Protein AF-A0A835Y4S7-F1 (afdb_monomer_lite)

Sequence (352 aa):
MDAMFMRLVANSETRFMGVKHLAGLKGGRVAVIDTETTGFPEKQGCNAPPPAPSNLEAYRNARLVSLSYLTGPPPDLEPLSLGYSIEGTPIEQILNRFLEAIEGCEVLAAHNTEFHLWVIASELCRLGRFADALALLQRPRVCTMRDGQLMLVLPKWPKLEDLYRITQEAHMEGRHNALADALACLICLRRLHAVAVGGAPPLSSAKAVGAGQDLPRVDLRKQAAEIRARLERAAEPPAAPQAPEEGEEAAEWASEGSQQPEGEEGEARAALVEAAAAAPAVATPAKAGGGLSKGEGEGGGEFVPVLGTPAGLEGPWAQPSQPQDQAQLPPQKRKRAERGERGGGRRARRNA

InterPro domains:
  IPR012337 Ribonuclease H-like superfamily [SSF53098] (29-194)
  IPR036397 Ribonuclease H superfamily [G3DSA:3.30.420.10] (84-196)

Structure (mmCIF, N/CA/C/O backbone):
data_AF-A0A835Y4S7-F1
#
_entry.id   AF-A0A835Y4S7-F1
#
loop_
_atom_site.group_PDB
_atom_site.id
_atom_site.type_symbol
_atom_site.label_atom_id
_atom_site.label_alt_id
_atom_site.label_comp_id
_atom_site.label_asym_id
_atom_site.label_entity_id
_atom_site.label_seq_id
_atom_site.pdbx_PDB_ins_code
_atom_site.Cartn_x
_atom_site.Cartn_y
_atom_site.Cartn_z
_atom_site.occupancy
_atom_site.B_iso_or_equiv
_atom_site.auth_seq_id
_atom_site.auth_comp_id
_atom_site.auth_asym_id
_atom_site.auth_atom_id
_atom_site.pdbx_PDB_model_num
ATOM 1 N N . MET A 1 1 ? -1.759 -9.610 25.004 1.00 59.00 1 MET A N 1
ATOM 2 C CA . MET A 1 1 ? -1.933 -9.284 23.569 1.00 59.00 1 MET A CA 1
ATOM 3 C C . MET A 1 1 ? -0.610 -9.262 22.815 1.00 59.00 1 MET A C 1
ATOM 5 O O . MET A 1 1 ? -0.557 -9.830 21.732 1.00 59.00 1 MET A O 1
ATOM 9 N N . ASP A 1 2 ? 0.465 -8.711 23.383 1.00 67.69 2 ASP A N 1
ATOM 10 C CA . ASP A 1 2 ? 1.758 -8.612 22.683 1.00 67.69 2 ASP A CA 1
ATOM 11 C C . ASP A 1 2 ? 2.328 -9.953 22.211 1.00 67.69 2 ASP A C 1
ATOM 13 O O . ASP A 1 2 ? 2.815 -10.044 21.091 1.00 67.69 2 ASP A O 1
ATOM 17 N N . ALA A 1 3 ? 2.171 -11.037 22.979 1.00 73.56 3 ALA A N 1
ATOM 18 C CA . ALA A 1 3 ? 2.604 -12.369 22.542 1.00 73.56 3 ALA A CA 1
ATOM 19 C C . ALA A 1 3 ? 1.903 -12.849 21.250 1.00 73.56 3 ALA A C 1
ATOM 21 O O . ALA A 1 3 ? 2.502 -13.570 20.453 1.00 73.56 3 ALA A O 1
ATOM 22 N N . MET A 1 4 ? 0.649 -12.442 21.020 1.00 74.00 4 MET A N 1
ATOM 23 C CA . MET A 1 4 ? -0.108 -12.804 19.818 1.00 74.00 4 MET A CA 1
ATOM 24 C C . MET A 1 4 ? 0.372 -12.007 18.602 1.00 74.00 4 MET A C 1
ATOM 26 O O . MET A 1 4 ? 0.618 -12.602 17.554 1.00 74.00 4 MET A O 1
ATOM 30 N N . PHE A 1 5 ? 0.588 -10.695 18.760 1.00 70.31 5 PHE A N 1
ATOM 31 C CA . PHE A 1 5 ? 1.206 -9.862 17.723 1.00 70.31 5 PHE A CA 1
ATOM 32 C C . PHE A 1 5 ? 2.620 -10.347 17.398 1.00 70.31 5 PHE A C 1
ATOM 34 O O . PHE A 1 5 ? 2.939 -10.520 16.228 1.00 70.31 5 PHE A O 1
ATOM 41 N N . MET A 1 6 ? 3.434 -10.673 18.403 1.00 71.38 6 MET A N 1
ATOM 42 C CA . MET A 1 6 ? 4.793 -11.187 18.203 1.00 71.38 6 MET A CA 1
ATOM 43 C C . MET A 1 6 ? 4.814 -12.527 17.459 1.00 71.38 6 MET A C 1
ATOM 45 O O . MET A 1 6 ? 5.618 -12.704 16.546 1.00 71.38 6 MET A O 1
ATOM 49 N N . ARG A 1 7 ? 3.892 -13.452 17.763 1.00 74.44 7 ARG A N 1
ATOM 50 C CA . ARG A 1 7 ? 3.723 -14.684 16.966 1.00 74.44 7 ARG A CA 1
ATOM 51 C C . ARG A 1 7 ? 3.314 -14.383 15.526 1.00 74.44 7 ARG A C 1
ATOM 53 O O . ARG A 1 7 ? 3.727 -15.081 14.605 1.00 74.44 7 ARG A O 1
ATOM 60 N N . LEU A 1 8 ? 2.514 -13.342 15.320 1.00 67.94 8 LEU A N 1
ATOM 61 C CA . LEU A 1 8 ? 2.106 -12.915 13.990 1.00 67.94 8 LEU A CA 1
ATOM 62 C C . LEU A 1 8 ? 3.260 -12.330 13.180 1.00 67.94 8 LEU A C 1
ATOM 64 O O . LEU A 1 8 ? 3.373 -12.622 11.994 1.00 67.94 8 LEU A O 1
ATOM 68 N N . VAL A 1 9 ? 4.100 -11.522 13.829 1.00 65.06 9 VAL A N 1
ATOM 69 C CA . VAL A 1 9 ? 5.333 -10.978 13.258 1.00 65.06 9 VAL A CA 1
ATOM 70 C C . VAL A 1 9 ? 6.279 -12.121 12.902 1.00 65.06 9 VAL A C 1
ATOM 72 O O . VAL A 1 9 ? 6.773 -12.156 11.778 1.00 65.06 9 VAL A O 1
ATOM 75 N N . ALA A 1 10 ? 6.439 -13.110 13.786 1.00 66.94 10 ALA A N 1
ATOM 76 C CA . ALA A 1 10 ? 7.257 -14.295 13.524 1.00 66.94 10 ALA A CA 1
ATOM 77 C C . ALA A 1 10 ? 6.756 -15.108 12.314 1.00 66.94 10 ALA A C 1
ATOM 79 O O . ALA A 1 10 ? 7.559 -15.628 11.548 1.00 66.94 10 ALA A O 1
ATOM 80 N N . ASN A 1 11 ? 5.439 -15.152 12.091 1.00 69.12 11 ASN A N 1
ATOM 81 C CA . ASN A 1 11 ? 4.834 -15.831 10.940 1.00 69.12 11 ASN A CA 1
ATOM 82 C C . ASN A 1 11 ? 4.602 -14.909 9.727 1.00 69.12 11 ASN A C 1
ATOM 84 O O . ASN A 1 11 ? 4.045 -15.355 8.722 1.00 69.12 11 ASN A O 1
ATOM 88 N N . SER A 1 12 ? 4.992 -13.632 9.787 1.00 67.25 12 SER A N 1
ATOM 89 C CA . SER A 1 12 ? 4.666 -12.640 8.751 1.00 67.25 12 SER A CA 1
ATOM 90 C C . SER A 1 12 ? 5.289 -12.955 7.386 1.00 67.25 12 SER A C 1
ATOM 92 O O . SER A 1 12 ? 4.694 -12.601 6.365 1.00 67.25 12 SER A O 1
ATOM 94 N N . GLU A 1 13 ? 6.423 -13.662 7.376 1.00 67.50 13 GLU A N 1
ATOM 95 C CA . GLU A 1 13 ? 7.137 -14.144 6.186 1.00 67.50 13 GLU A CA 1
ATOM 96 C C . GLU A 1 13 ? 6.296 -15.136 5.372 1.00 67.50 13 GLU A C 1
ATOM 98 O O . GLU A 1 13 ? 6.242 -15.042 4.151 1.00 67.50 13 GLU A O 1
ATOM 103 N N . THR A 1 14 ? 5.542 -16.020 6.039 1.00 68.25 14 THR A N 1
ATOM 104 C CA . THR A 1 14 ? 4.711 -17.051 5.377 1.00 68.25 14 THR A CA 1
ATOM 105 C C . THR A 1 14 ? 3.543 -16.480 4.571 1.00 68.25 14 THR A C 1
ATOM 107 O O . THR A 1 14 ? 2.905 -17.196 3.805 1.00 68.25 14 THR A O 1
ATOM 110 N N . ARG A 1 15 ? 3.258 -15.184 4.737 1.00 80.75 15 ARG A N 1
ATOM 111 C CA . ARG A 1 15 ? 2.156 -14.481 4.067 1.00 80.75 15 ARG A CA 1
ATOM 112 C C . ARG A 1 15 ? 2.611 -13.653 2.876 1.00 80.75 15 ARG A C 1
ATOM 114 O O . ARG A 1 15 ? 1.762 -13.124 2.157 1.00 80.75 15 ARG A O 1
ATOM 121 N N . PHE A 1 16 ? 3.924 -13.506 2.687 1.00 83.38 16 PHE A N 1
ATOM 122 C CA . PHE A 1 16 ? 4.450 -12.902 1.476 1.00 83.38 16 PHE A CA 1
ATOM 123 C C . PHE A 1 16 ? 4.296 -13.884 0.325 1.00 83.38 16 PHE A C 1
ATOM 125 O O . PHE A 1 16 ? 4.938 -14.929 0.262 1.00 83.38 16 PHE A O 1
ATOM 132 N N . MET A 1 17 ? 3.427 -13.513 -0.600 1.00 88.19 17 MET A N 1
ATOM 133 C CA . MET A 1 17 ? 3.293 -14.169 -1.883 1.00 88.19 17 MET A CA 1
ATOM 134 C C . MET A 1 17 ? 4.165 -13.403 -2.873 1.00 88.19 17 MET A C 1
ATOM 136 O O . MET A 1 17 ? 4.108 -12.178 -2.929 1.00 88.19 17 MET A O 1
ATOM 140 N N . GLY A 1 18 ? 4.976 -14.111 -3.659 1.00 86.12 18 GLY A N 1
ATOM 141 C CA . GLY A 1 18 ? 5.659 -13.475 -4.790 1.00 86.12 18 GLY A CA 1
ATOM 142 C C . GLY A 1 18 ? 4.666 -13.153 -5.907 1.00 86.12 18 GLY A C 1
ATOM 143 O O . GLY A 1 18 ? 3.716 -13.922 -6.093 1.00 86.12 18 GLY A O 1
ATOM 144 N N . VAL A 1 19 ? 4.915 -12.093 -6.686 1.00 86.62 19 VAL A N 1
ATOM 145 C CA . VAL A 1 19 ? 4.052 -11.636 -7.799 1.00 86.62 19 VAL A CA 1
ATOM 146 C C . VAL A 1 19 ? 3.512 -12.760 -8.689 1.00 86.62 19 VAL A C 1
ATOM 148 O O . VAL A 1 19 ? 2.360 -12.699 -9.100 1.00 86.62 19 VAL A O 1
ATOM 151 N N . LYS A 1 20 ? 4.287 -13.825 -8.946 1.00 84.88 20 LYS A N 1
ATOM 152 C CA . LYS A 1 20 ? 3.872 -14.970 -9.779 1.00 84.88 20 LYS A CA 1
ATOM 153 C C . LYS A 1 20 ? 2.567 -15.634 -9.322 1.00 84.88 20 LYS A C 1
ATOM 155 O O . LYS A 1 20 ? 1.826 -16.162 -10.145 1.00 84.88 20 LYS A O 1
ATOM 160 N N . HIS A 1 21 ? 2.268 -15.596 -8.024 1.00 86.12 21 HIS A N 1
ATOM 161 C CA . HIS A 1 21 ? 1.084 -16.246 -7.465 1.00 86.12 21 HIS A CA 1
ATOM 162 C C . HIS A 1 21 ? -0.211 -15.492 -7.785 1.00 86.12 21 HIS A C 1
ATOM 164 O O . HIS A 1 21 ? -1.281 -16.084 -7.688 1.00 86.12 21 HIS A O 1
ATOM 170 N N . LEU A 1 22 ? -0.132 -14.232 -8.235 1.00 85.19 22 LEU A N 1
ATOM 171 C CA . LEU A 1 22 ? -1.310 -13.479 -8.673 1.00 85.19 22 LEU A CA 1
ATOM 172 C C . LEU A 1 22 ? -2.007 -14.132 -9.876 1.00 85.19 22 LEU A C 1
ATOM 174 O O . LEU A 1 22 ? -3.211 -13.978 -10.033 1.00 85.19 22 LEU A O 1
ATOM 178 N N . ALA A 1 23 ? -1.283 -14.910 -10.692 1.00 81.31 23 ALA A N 1
ATOM 179 C CA . ALA A 1 23 ? -1.867 -15.654 -11.812 1.00 81.31 23 ALA A CA 1
ATOM 180 C C . ALA A 1 23 ? -2.845 -16.761 -11.373 1.00 81.31 23 ALA A C 1
ATOM 182 O O . ALA A 1 23 ? -3.678 -17.196 -12.162 1.00 81.31 23 ALA A O 1
ATOM 183 N N . GLY A 1 24 ? -2.731 -17.236 -10.128 1.00 79.56 24 GLY A N 1
ATOM 184 C CA . GLY A 1 24 ? -3.597 -18.281 -9.580 1.00 79.56 24 GLY A CA 1
ATOM 185 C C . GLY A 1 24 ? -4.930 -17.768 -9.028 1.00 79.56 24 GLY A C 1
ATOM 186 O O . GLY A 1 24 ? -5.801 -18.582 -8.728 1.00 79.56 24 GLY A O 1
ATOM 187 N N . LEU A 1 25 ? -5.103 -16.449 -8.899 1.00 79.75 25 LEU A N 1
ATOM 188 C CA . LEU A 1 25 ? -6.289 -15.825 -8.308 1.00 79.75 25 LEU A CA 1
ATOM 189 C C . LEU A 1 25 ? -7.422 -15.768 -9.344 1.00 79.75 25 LEU A C 1
ATOM 191 O O . LEU A 1 25 ? -7.647 -14.748 -9.994 1.00 79.75 25 LEU A O 1
ATOM 195 N N . LYS A 1 26 ? -8.126 -16.884 -9.551 1.00 70.44 26 LYS A N 1
ATOM 196 C CA . LYS A 1 26 ? -9.283 -16.926 -10.458 1.00 70.44 26 LYS A CA 1
ATOM 197 C C . LYS A 1 26 ? -10.463 -16.171 -9.840 1.00 70.44 26 LYS A C 1
ATOM 199 O O . LYS A 1 26 ? -11.128 -16.697 -8.959 1.00 70.44 26 LYS A O 1
ATOM 204 N N . GLY A 1 27 ? -10.730 -14.960 -10.331 1.00 69.75 27 GLY A N 1
ATOM 205 C CA . GLY A 1 27 ? -11.852 -14.128 -9.873 1.00 69.75 27 GLY A CA 1
ATOM 206 C C . GLY A 1 27 ? -11.584 -13.338 -8.587 1.00 69.75 27 GLY A C 1
ATOM 207 O O . GLY A 1 27 ? -12.476 -12.641 -8.108 1.00 69.75 27 GLY A O 1
ATOM 208 N N . GLY A 1 28 ? -10.363 -13.414 -8.052 1.00 79.00 28 GLY A N 1
ATOM 209 C CA . GLY A 1 28 ? -9.967 -12.657 -6.871 1.00 79.00 28 GLY A CA 1
ATOM 210 C C . GLY A 1 28 ? -9.755 -11.177 -7.153 1.00 79.00 28 GLY A C 1
ATOM 211 O O . GLY A 1 28 ? -9.570 -10.762 -8.294 1.00 79.00 28 GLY A O 1
ATOM 212 N N . ARG A 1 29 ? -9.751 -10.356 -6.099 1.00 88.69 29 ARG A N 1
ATOM 213 C CA . ARG A 1 29 ? -9.374 -8.936 -6.181 1.00 88.69 29 ARG A CA 1
ATOM 214 C C . ARG A 1 29 ? -8.070 -8.681 -5.442 1.00 88.69 29 ARG A C 1
ATOM 216 O O . ARG A 1 29 ? -7.800 -9.291 -4.408 1.00 88.69 29 ARG A O 1
ATOM 223 N N . VAL A 1 30 ? -7.277 -7.755 -5.961 1.00 92.50 30 VAL A N 1
ATOM 224 C CA . VAL A 1 30 ? -6.080 -7.228 -5.303 1.00 92.50 30 VAL A CA 1
ATOM 225 C C . VAL A 1 30 ? -6.367 -5.798 -4.869 1.00 92.50 30 VAL A C 1
ATOM 227 O O . VAL A 1 30 ? -6.985 -5.047 -5.622 1.00 92.50 30 VAL A O 1
ATOM 230 N N . ALA A 1 31 ? -5.895 -5.418 -3.684 1.00 94.62 31 ALA A N 1
ATOM 231 C CA . ALA A 1 31 ? -5.861 -4.026 -3.250 1.00 94.62 31 ALA A CA 1
ATOM 232 C C . AL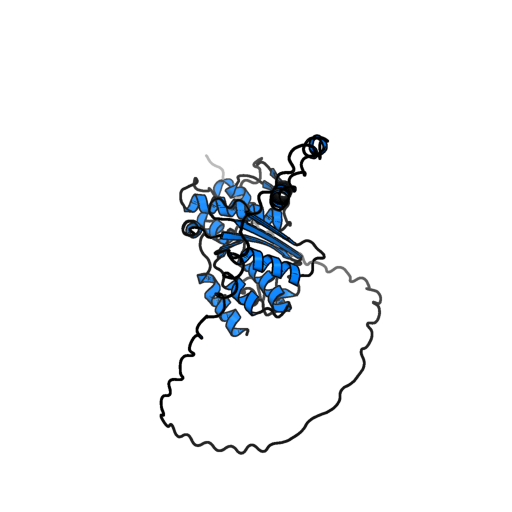A A 1 31 ? -4.417 -3.520 -3.246 1.00 94.62 31 ALA A C 1
ATOM 234 O O . ALA A 1 31 ? -3.596 -4.020 -2.478 1.00 94.62 31 ALA A O 1
ATOM 235 N N . VAL A 1 32 ? -4.102 -2.535 -4.084 1.00 95.94 32 VAL A N 1
ATOM 236 C CA . VAL A 1 32 ? -2.821 -1.821 -4.045 1.00 95.94 32 VAL A CA 1
ATOM 237 C C . VAL A 1 32 ? -2.970 -0.633 -3.110 1.00 95.94 32 VAL A C 1
ATOM 239 O O . VAL A 1 32 ? -3.857 0.183 -3.329 1.00 95.94 32 VAL A O 1
ATOM 242 N N . ILE A 1 33 ? -2.133 -0.541 -2.083 1.00 96.44 33 ILE A N 1
ATOM 243 C CA . ILE A 1 33 ? -2.235 0.467 -1.027 1.00 96.44 33 ILE A CA 1
ATOM 244 C C . ILE A 1 33 ? -0.973 1.320 -0.957 1.00 96.44 33 ILE A C 1
ATOM 246 O O . ILE A 1 33 ? 0.128 0.832 -1.216 1.00 96.44 33 ILE A O 1
ATOM 250 N N . ASP A 1 34 ? -1.146 2.567 -0.540 1.00 96.69 34 ASP A N 1
ATOM 251 C CA . ASP A 1 34 ? -0.059 3.452 -0.138 1.00 96.69 34 ASP A CA 1
ATOM 252 C C . ASP A 1 34 ? -0.536 4.397 0.980 1.00 96.69 34 ASP A C 1
ATOM 254 O O . ASP A 1 34 ? -1.734 4.668 1.125 1.00 96.69 34 ASP A O 1
ATOM 258 N N . THR A 1 35 ? 0.394 4.861 1.813 1.00 95.94 35 THR A N 1
ATOM 259 C CA . THR A 1 35 ? 0.107 5.712 2.971 1.00 95.94 35 THR A CA 1
ATOM 260 C C . THR A 1 35 ? 1.130 6.826 3.072 1.00 95.94 35 THR A C 1
ATOM 262 O O . THR A 1 35 ? 2.326 6.540 3.154 1.00 95.94 35 THR A O 1
ATOM 265 N N . GLU A 1 36 ? 0.662 8.058 3.248 1.00 95.12 36 GLU A N 1
ATOM 266 C CA . GLU A 1 36 ? 1.506 9.135 3.761 1.00 95.12 36 GLU A CA 1
ATOM 267 C C . GLU A 1 36 ? 1.426 9.178 5.279 1.00 95.12 36 GLU A C 1
ATOM 269 O O . GLU A 1 36 ? 0.364 8.975 5.879 1.00 95.12 36 GLU A O 1
ATOM 274 N N . THR A 1 37 ? 2.556 9.482 5.906 1.00 95.12 37 THR A N 1
ATOM 275 C CA . THR A 1 37 ? 2.677 9.484 7.364 1.00 95.12 37 THR A CA 1
ATOM 276 C C . THR A 1 37 ? 3.432 10.702 7.857 1.00 95.12 37 THR A C 1
ATOM 278 O O . THR A 1 37 ? 4.272 11.242 7.142 1.00 95.12 37 THR A O 1
ATOM 281 N N . THR A 1 38 ? 3.204 11.098 9.109 1.00 95.38 38 THR A N 1
ATOM 282 C CA . THR A 1 38 ? 3.961 12.191 9.746 1.00 95.38 38 THR A CA 1
ATOM 283 C C . THR A 1 38 ? 5.450 11.873 9.931 1.00 95.38 38 THR A C 1
ATOM 285 O O . THR A 1 38 ? 6.235 12.765 10.242 1.00 95.38 38 THR A O 1
ATOM 288 N N . GLY A 1 39 ? 5.849 10.608 9.778 1.00 95.19 39 GLY A N 1
ATOM 289 C CA . GLY A 1 39 ? 7.204 10.136 10.030 1.00 95.19 39 GLY A CA 1
ATOM 290 C C . GLY A 1 39 ? 7.277 8.616 10.143 1.00 95.19 39 GLY A C 1
ATOM 291 O O . GLY A 1 39 ? 6.357 7.895 9.770 1.00 95.19 39 GLY A O 1
ATOM 292 N N . PHE A 1 40 ? 8.390 8.114 10.674 1.00 95.19 40 PHE A N 1
ATOM 293 C CA . PHE A 1 40 ? 8.638 6.677 10.800 1.00 95.19 40 PHE A CA 1
ATOM 294 C C . PHE A 1 40 ? 8.477 6.197 12.244 1.00 95.19 40 PHE A C 1
ATOM 296 O O . PHE A 1 40 ? 8.751 6.966 13.170 1.00 95.19 40 PHE A O 1
ATOM 303 N N . PRO A 1 41 ? 8.074 4.928 12.455 1.00 94.75 41 PRO A N 1
ATOM 304 C CA . PRO A 1 41 ? 8.047 4.347 13.787 1.00 94.75 41 PRO A CA 1
ATOM 305 C C . PRO A 1 41 ? 9.448 4.353 14.398 1.00 94.75 41 PRO A C 1
ATOM 307 O O . PRO A 1 41 ? 10.438 4.084 13.707 1.00 94.75 41 PRO A O 1
ATOM 310 N N . GLU A 1 42 ? 9.537 4.633 15.692 1.00 94.75 42 GLU A N 1
ATOM 311 C CA . GLU A 1 42 ? 10.790 4.581 16.432 1.00 94.75 42 GLU A CA 1
ATOM 312 C C . GLU A 1 42 ? 11.289 3.133 16.497 1.00 94.75 42 GLU A C 1
ATOM 314 O O . GLU A 1 42 ? 10.598 2.226 16.962 1.00 94.75 42 GLU A O 1
ATOM 319 N N . LYS A 1 43 ? 12.506 2.903 15.996 1.00 90.12 43 LYS A N 1
ATOM 320 C CA . LYS A 1 43 ? 13.137 1.579 15.972 1.00 90.12 43 LYS A CA 1
ATOM 321 C C . LYS A 1 43 ? 14.238 1.491 17.015 1.00 90.12 43 LYS A C 1
ATOM 323 O O . LYS A 1 43 ? 15.026 2.420 17.175 1.00 90.12 43 LYS A O 1
ATOM 328 N N . GLN A 1 44 ? 14.386 0.316 17.621 1.00 86.94 44 GLN A N 1
ATOM 329 C CA . GLN A 1 44 ? 15.483 -0.013 18.541 1.00 86.94 44 GLN A CA 1
ATOM 330 C C . GLN A 1 44 ? 16.805 -0.319 17.796 1.00 86.94 44 GLN A C 1
ATOM 332 O O . GLN A 1 44 ? 17.533 -1.242 18.148 1.00 86.94 44 GLN A O 1
ATOM 337 N N . GLY A 1 45 ? 17.107 0.428 16.72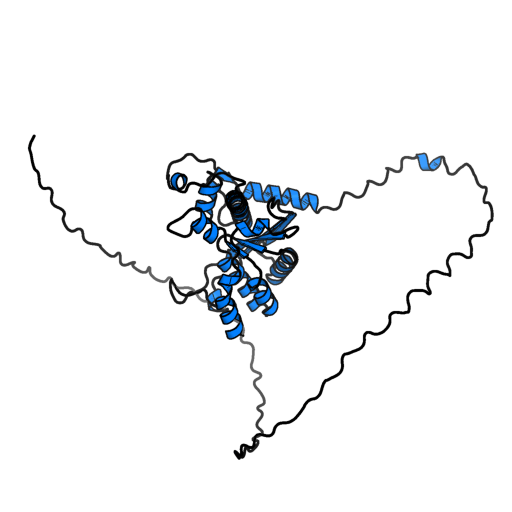7 1.00 86.06 45 GLY A N 1
ATOM 338 C CA . GLY A 1 45 ? 18.284 0.243 15.870 1.00 86.06 45 GLY A CA 1
ATOM 339 C C . GLY A 1 45 ? 17.956 0.014 14.390 1.00 86.06 45 GLY A C 1
ATOM 340 O O . GLY A 1 45 ? 16.803 -0.168 14.003 1.00 86.06 45 GLY A O 1
ATOM 341 N N . CYS A 1 46 ? 18.987 0.022 13.537 1.00 77.81 46 CYS A N 1
ATOM 342 C CA . CYS A 1 46 ? 18.838 -0.090 12.078 1.00 77.81 46 CYS A CA 1
ATOM 343 C C . CYS A 1 46 ? 18.383 -1.477 11.591 1.00 77.81 46 CYS A C 1
ATOM 345 O O . CYS A 1 46 ? 17.767 -1.563 10.532 1.00 77.81 46 CYS A O 1
ATOM 347 N N . ASN A 1 47 ? 18.650 -2.528 12.373 1.00 81.81 47 ASN A N 1
ATOM 348 C CA . ASN A 1 47 ? 18.350 -3.923 12.027 1.00 81.81 47 ASN A CA 1
ATOM 349 C C . ASN A 1 47 ? 17.258 -4.542 12.911 1.00 81.81 47 ASN A C 1
ATOM 351 O O . ASN A 1 47 ? 16.966 -5.728 12.778 1.00 81.81 47 ASN A O 1
ATOM 355 N N . ALA A 1 48 ? 16.685 -3.772 13.839 1.00 85.50 48 ALA A N 1
ATOM 356 C CA . ALA A 1 48 ? 15.594 -4.266 14.662 1.00 85.50 48 ALA A CA 1
ATOM 357 C C . ALA A 1 48 ? 14.345 -4.480 13.786 1.00 85.50 48 ALA A C 1
ATOM 359 O O . ALA A 1 48 ? 14.091 -3.663 12.886 1.00 85.50 48 ALA A O 1
ATOM 360 N N . PRO A 1 49 ? 13.551 -5.539 14.040 1.00 84.31 49 PRO A N 1
ATOM 361 C CA . PRO A 1 49 ? 12.240 -5.657 13.419 1.00 84.31 49 PRO A CA 1
ATOM 362 C C . PRO A 1 49 ? 11.400 -4.422 13.773 1.00 84.31 49 PRO A C 1
ATOM 364 O O . PRO A 1 49 ? 11.661 -3.763 14.790 1.00 84.31 49 PRO A O 1
ATOM 367 N N . PRO A 1 50 ? 10.403 -4.074 12.947 1.00 86.44 50 PRO A N 1
ATOM 368 C CA . PRO A 1 50 ? 9.511 -2.992 13.310 1.00 86.44 50 PRO A CA 1
ATOM 369 C C . PRO A 1 50 ? 8.832 -3.295 14.666 1.00 86.44 50 PRO A C 1
ATOM 371 O O . PRO A 1 50 ? 8.629 -4.463 15.017 1.00 86.44 50 PRO A O 1
ATOM 374 N N . PRO A 1 51 ? 8.542 -2.262 15.477 1.00 91.75 51 PRO A N 1
ATOM 375 C CA . PRO A 1 51 ? 7.861 -2.425 16.761 1.00 91.75 51 PRO A CA 1
ATOM 376 C C . PRO A 1 51 ? 6.419 -2.880 16.530 1.00 91.75 51 PRO A C 1
ATOM 378 O O . PRO A 1 51 ? 5.791 -2.422 15.583 1.00 91.75 51 PRO A O 1
ATOM 381 N N . ALA A 1 52 ? 5.875 -3.764 17.372 1.00 92.44 52 ALA A N 1
ATOM 382 C CA . ALA A 1 52 ? 4.501 -4.249 17.202 1.00 92.44 52 ALA A CA 1
ATOM 383 C C . ALA A 1 52 ? 3.504 -3.074 17.060 1.00 92.44 52 ALA A C 1
ATOM 385 O O . ALA A 1 52 ? 3.634 -2.104 17.807 1.00 92.44 52 ALA A O 1
ATOM 386 N N . PRO A 1 53 ? 2.482 -3.147 16.183 1.00 94.38 53 PRO A N 1
ATOM 387 C CA . PRO A 1 53 ? 1.528 -2.045 16.000 1.00 94.38 53 PRO A CA 1
ATOM 388 C C . PRO A 1 53 ? 0.727 -1.674 17.259 1.00 94.38 53 PRO A C 1
ATOM 390 O O . PRO A 1 53 ? 0.179 -0.579 17.336 1.00 94.38 53 PRO A O 1
ATOM 393 N N . SER A 1 54 ? 0.661 -2.565 18.257 1.00 94.31 54 SER A N 1
ATOM 394 C CA . SER A 1 54 ? 0.102 -2.279 19.587 1.00 94.31 54 SER A CA 1
ATOM 395 C C . SER A 1 54 ? 0.985 -1.356 20.441 1.00 94.31 54 SER A C 1
ATOM 397 O O . SER A 1 54 ? 0.490 -0.757 21.393 1.00 94.31 54 SER A O 1
ATOM 399 N N . ASN A 1 55 ? 2.273 -1.201 20.115 1.00 95.31 55 ASN A N 1
ATOM 400 C CA . ASN A 1 55 ? 3.183 -0.280 20.791 1.00 95.31 55 ASN A CA 1
ATOM 401 C C . ASN A 1 55 ? 2.973 1.153 20.275 1.00 95.31 55 ASN A C 1
ATOM 403 O O . ASN A 1 55 ? 3.723 1.658 19.439 1.00 95.31 55 ASN A O 1
ATOM 407 N N . LEU A 1 56 ? 1.929 1.808 20.782 1.00 96.25 56 LEU A N 1
ATOM 408 C CA . LEU A 1 56 ? 1.493 3.128 20.317 1.00 96.25 56 LEU A CA 1
ATOM 409 C C . LEU A 1 56 ? 2.540 4.233 20.509 1.00 96.25 56 LEU A C 1
ATOM 411 O O . LEU A 1 56 ? 2.537 5.202 19.742 1.00 96.25 56 LEU A O 1
ATOM 415 N N . GLU A 1 57 ? 3.431 4.076 21.491 1.00 96.62 57 GLU A N 1
ATOM 416 C CA . GLU A 1 57 ? 4.521 5.020 21.741 1.00 96.62 57 GLU A CA 1
ATOM 417 C C . GLU A 1 57 ? 5.541 4.977 20.605 1.00 96.62 57 GLU A C 1
ATOM 419 O O . GLU A 1 57 ? 5.896 6.016 20.061 1.00 96.62 57 GLU A O 1
ATOM 424 N N . ALA A 1 58 ? 5.918 3.786 20.134 1.00 96.31 58 ALA A N 1
ATOM 425 C CA . ALA A 1 58 ? 6.825 3.669 18.994 1.00 96.31 58 ALA A CA 1
ATOM 426 C C . ALA A 1 58 ? 6.226 4.245 17.694 1.00 96.31 58 ALA A C 1
ATOM 428 O O . ALA A 1 58 ? 6.958 4.676 16.807 1.00 96.31 58 ALA A O 1
ATOM 429 N N . TYR A 1 59 ? 4.895 4.304 17.587 1.00 96.88 59 TYR A N 1
ATOM 430 C CA . TYR A 1 59 ? 4.172 4.898 16.456 1.00 96.88 59 TYR A CA 1
ATOM 431 C C . TYR A 1 59 ? 3.761 6.358 16.682 1.00 96.88 59 TYR A C 1
ATOM 433 O O . TYR A 1 59 ? 3.038 6.917 15.855 1.00 96.88 59 TYR A O 1
ATOM 441 N N . ARG A 1 60 ? 4.184 7.013 17.774 1.00 96.69 60 ARG A N 1
ATOM 442 C CA . ARG A 1 60 ? 3.789 8.402 18.086 1.00 96.69 60 ARG A CA 1
ATOM 443 C C . ARG A 1 60 ? 4.091 9.389 16.955 1.00 96.69 60 ARG A C 1
ATOM 445 O O . ARG A 1 60 ? 3.297 10.293 16.720 1.00 96.69 60 ARG A O 1
ATOM 452 N N . ASN A 1 61 ? 5.196 9.168 16.237 1.00 95.94 61 ASN A N 1
ATOM 453 C CA . ASN A 1 61 ? 5.671 10.020 15.143 1.00 95.94 61 ASN A CA 1
ATOM 454 C C . ASN A 1 61 ? 5.292 9.481 13.752 1.00 95.94 61 ASN A C 1
ATOM 456 O O . ASN A 1 61 ? 5.623 10.110 12.752 1.00 95.94 61 ASN A O 1
ATOM 460 N N . ALA A 1 62 ? 4.600 8.342 13.674 1.00 96.19 62 ALA A N 1
ATOM 461 C CA . ALA A 1 62 ? 4.210 7.672 12.434 1.00 96.19 62 ALA A CA 1
ATOM 462 C C . ALA A 1 62 ? 2.687 7.604 12.315 1.00 96.19 62 ALA A C 1
ATOM 464 O O . ALA A 1 62 ? 2.098 6.524 12.288 1.00 96.19 62 ALA A O 1
ATOM 465 N N . ARG A 1 63 ? 2.048 8.776 12.314 1.00 95.19 63 ARG A N 1
ATOM 466 C CA . ARG A 1 63 ? 0.595 8.907 12.207 1.00 95.19 63 ARG A CA 1
ATOM 467 C C . ARG A 1 63 ? 0.174 8.896 10.752 1.00 95.19 63 ARG A C 1
ATOM 469 O O . ARG A 1 63 ? 0.859 9.491 9.920 1.00 95.19 63 ARG A O 1
ATOM 476 N N . LEU A 1 64 ? -0.952 8.251 10.463 1.00 95.19 64 LEU A N 1
ATOM 477 C CA . LEU A 1 64 ? -1.537 8.254 9.125 1.00 95.19 64 LEU A CA 1
ATOM 478 C C . LEU A 1 64 ? -2.005 9.671 8.760 1.00 95.19 64 LEU A C 1
ATOM 480 O O . LEU A 1 64 ? -2.817 10.256 9.472 1.00 95.19 64 LEU A O 1
ATOM 484 N N . VAL A 1 65 ? -1.484 10.209 7.657 1.00 93.44 65 VAL A N 1
ATOM 485 C CA . VAL A 1 65 ? -1.867 11.522 7.105 1.00 93.44 65 VAL A CA 1
ATOM 486 C C . VAL A 1 65 ? -2.827 11.329 5.940 1.00 93.44 65 VAL A C 1
ATOM 488 O O . VAL A 1 65 ? -3.885 11.947 5.885 1.00 93.44 65 VAL A O 1
ATOM 491 N N . SER A 1 66 ? -2.477 10.426 5.026 1.00 92.75 66 SER A N 1
ATOM 492 C CA . SER A 1 66 ? -3.358 10.009 3.943 1.00 92.75 66 SER A CA 1
ATOM 493 C C . SER A 1 66 ? -3.214 8.515 3.690 1.00 92.75 66 SER A C 1
ATOM 495 O O . SER A 1 66 ? -2.167 7.917 3.936 1.00 92.75 66 SER A O 1
ATOM 497 N N . LEU A 1 67 ? -4.291 7.914 3.204 1.00 94.56 67 LEU A N 1
ATOM 498 C CA . LEU A 1 67 ? -4.363 6.518 2.799 1.00 94.56 67 LEU A CA 1
ATOM 499 C C . LEU A 1 67 ? -4.996 6.490 1.423 1.00 94.56 67 LEU A C 1
ATOM 501 O O . LEU A 1 67 ? -6.068 7.066 1.253 1.00 94.56 67 LEU A O 1
ATOM 505 N N . SER A 1 68 ? -4.346 5.836 0.470 1.00 93.56 68 SER A N 1
ATOM 506 C CA . SER A 1 68 ? -4.906 5.589 -0.855 1.00 93.56 68 SER A CA 1
ATOM 507 C C . SER A 1 68 ? -4.894 4.106 -1.163 1.00 93.56 68 SER A C 1
ATOM 509 O O . SER A 1 68 ? -3.992 3.376 -0.749 1.00 93.56 68 SER A O 1
ATOM 511 N N . TYR A 1 69 ? -5.909 3.661 -1.892 1.00 93.75 69 TYR A N 1
ATOM 512 C CA . TYR A 1 69 ? -6.008 2.289 -2.342 1.00 93.75 69 TYR A CA 1
ATOM 513 C C . TYR A 1 69 ? -6.709 2.180 -3.695 1.00 93.75 69 TYR A C 1
ATOM 515 O O . TYR A 1 69 ? -7.652 2.911 -3.997 1.00 93.75 69 TYR A O 1
ATOM 523 N N . LEU A 1 70 ? -6.241 1.227 -4.495 1.00 92.38 70 LEU A N 1
ATOM 524 C CA . LEU A 1 70 ? -6.805 0.834 -5.781 1.00 92.38 70 LEU A CA 1
ATOM 525 C C . LEU A 1 70 ? -7.214 -0.630 -5.674 1.00 92.38 70 LEU A C 1
ATOM 527 O O . LEU A 1 70 ? -6.375 -1.459 -5.321 1.00 92.38 70 LEU A O 1
ATOM 531 N N . THR A 1 71 ? -8.466 -0.966 -5.977 1.00 90.88 71 THR A N 1
ATOM 532 C CA . THR A 1 71 ? -8.915 -2.367 -5.996 1.00 90.88 71 THR A CA 1
ATOM 533 C C . THR A 1 71 ? -9.306 -2.798 -7.401 1.00 90.88 71 THR A C 1
ATOM 535 O O . THR A 1 71 ? -9.849 -2.008 -8.169 1.00 90.88 71 THR A O 1
ATOM 538 N N . GLY A 1 72 ? -9.014 -4.046 -7.765 1.00 86.81 72 GLY A N 1
ATOM 539 C CA . GLY A 1 72 ? -9.341 -4.582 -9.087 1.00 86.81 72 GLY A CA 1
ATOM 540 C C . GLY A 1 72 ? -8.943 -6.051 -9.255 1.00 86.81 72 GLY A C 1
ATOM 541 O O . GLY A 1 72 ? -8.235 -6.595 -8.401 1.00 86.81 72 GLY A O 1
ATOM 542 N N . PRO A 1 73 ? -9.403 -6.722 -10.323 1.00 82.81 73 PRO A N 1
ATOM 543 C CA . PRO A 1 73 ? -9.042 -8.103 -10.610 1.00 82.81 73 PRO A CA 1
ATOM 544 C C . PRO A 1 73 ? -7.603 -8.183 -11.154 1.00 82.81 73 PRO A C 1
ATOM 546 O O . PRO A 1 73 ? -7.194 -7.324 -11.936 1.00 82.81 73 PRO A O 1
ATOM 549 N N . PRO A 1 74 ? -6.806 -9.198 -10.791 1.00 75.94 74 PRO A N 1
ATOM 550 C CA . PRO A 1 74 ? -5.566 -9.511 -11.492 1.00 75.94 74 PRO A CA 1
ATOM 551 C C . PRO A 1 74 ? -5.874 -10.214 -12.834 1.00 75.94 74 PRO A C 1
ATOM 553 O O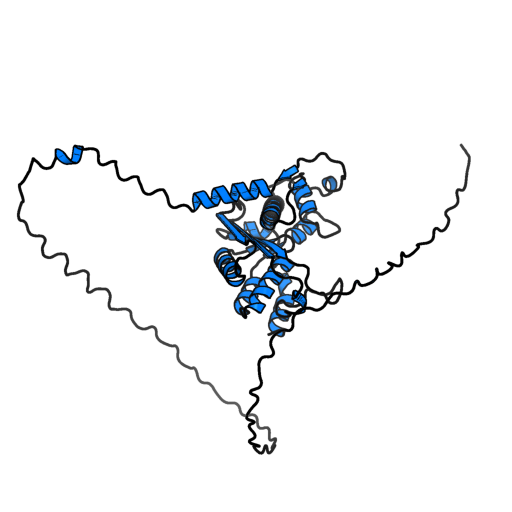 . PRO A 1 74 ? -6.897 -10.889 -12.938 1.00 75.94 74 PRO A O 1
ATOM 556 N N . PRO A 1 75 ? -5.004 -10.137 -13.859 1.00 57.28 75 PRO A N 1
ATOM 557 C CA . PRO A 1 75 ? -3.801 -9.306 -13.977 1.00 57.28 75 PRO A CA 1
ATOM 558 C C . PRO A 1 75 ? -4.089 -7.901 -14.524 1.00 57.28 75 PRO A C 1
ATOM 560 O O . PRO A 1 75 ? -3.223 -7.026 -14.453 1.00 57.28 75 PRO A O 1
ATOM 563 N N . ASP A 1 76 ? -5.300 -7.688 -15.044 1.00 61.06 76 ASP A N 1
ATOM 564 C CA . ASP A 1 76 ? -5.650 -6.469 -15.760 1.00 61.06 76 ASP A CA 1
ATOM 565 C C . ASP A 1 76 ? -5.710 -5.258 -14.844 1.00 61.06 76 ASP A C 1
ATOM 567 O O . ASP A 1 76 ? -5.536 -4.162 -15.351 1.00 61.06 76 ASP A O 1
ATOM 571 N N . LEU A 1 77 ? -5.852 -5.429 -13.520 1.00 62.06 77 LEU A N 1
ATOM 572 C CA . LEU A 1 77 ? -5.769 -4.440 -12.429 1.00 62.06 77 LEU A CA 1
ATOM 573 C C . LEU A 1 77 ? -6.258 -3.028 -12.791 1.00 62.06 77 LEU A C 1
ATOM 575 O O . LEU A 1 77 ? -5.735 -2.034 -12.284 1.00 62.06 77 LEU A O 1
ATOM 579 N N . GLU A 1 78 ? -7.215 -2.914 -13.714 1.00 66.25 78 GLU A N 1
ATOM 580 C CA . GLU A 1 78 ? -7.902 -1.662 -13.960 1.00 66.25 78 GLU A CA 1
ATOM 581 C C . GLU A 1 78 ? -8.588 -1.331 -12.642 1.00 66.25 78 GLU A C 1
ATOM 583 O O . GLU A 1 78 ? -9.300 -2.192 -12.113 1.00 66.25 78 GLU A O 1
ATOM 588 N N . PRO A 1 79 ? -8.322 -0.151 -12.057 1.00 64.94 79 PRO A N 1
ATOM 589 C CA . PRO A 1 79 ? -8.948 0.204 -10.800 1.00 64.94 79 PRO A CA 1
ATOM 590 C C . PRO A 1 79 ? -10.465 0.151 -10.983 1.00 64.94 79 PRO A C 1
ATOM 592 O O . PRO A 1 79 ? -11.017 0.933 -11.754 1.00 64.94 79 PRO A O 1
ATOM 595 N N . LEU A 1 80 ? -11.112 -0.797 -10.307 1.00 61.28 80 LEU A N 1
ATOM 596 C CA . LEU A 1 80 ? -12.566 -0.899 -10.194 1.00 61.28 80 LEU A CA 1
ATOM 597 C C . LEU A 1 80 ? -13.086 0.073 -9.141 1.00 61.28 80 LEU A C 1
ATOM 599 O O . LEU A 1 80 ? -14.196 0.581 -9.248 1.00 61.28 80 LEU A O 1
ATOM 603 N N . SER A 1 81 ? -12.281 0.313 -8.110 1.00 66.12 81 SER A N 1
ATOM 604 C CA . SER A 1 81 ? -12.560 1.300 -7.084 1.00 66.12 81 SER A CA 1
ATOM 605 C C . SER A 1 81 ? -11.280 2.011 -6.676 1.00 66.12 81 SER A C 1
ATOM 607 O O . SER A 1 81 ? -10.175 1.456 -6.722 1.00 66.12 81 SER A O 1
ATOM 609 N N . LEU A 1 82 ? -11.466 3.263 -6.284 1.00 75.62 82 LEU A N 1
ATOM 610 C CA . LEU A 1 82 ? -10.451 4.149 -5.763 1.00 75.62 82 LEU A CA 1
ATOM 611 C C . LEU A 1 82 ? -10.974 4.720 -4.454 1.00 75.62 82 LEU A C 1
ATOM 613 O O . LEU A 1 82 ? -12.004 5.392 -4.434 1.00 75.62 82 LEU A O 1
ATOM 617 N N . GLY A 1 83 ? -10.222 4.517 -3.382 1.00 70.94 83 GLY A N 1
ATOM 618 C CA . GLY A 1 83 ? -10.387 5.304 -2.175 1.00 70.94 83 GLY A CA 1
ATOM 619 C C . GLY A 1 83 ? -9.117 6.064 -1.864 1.00 70.94 83 GLY A C 1
ATOM 620 O O . GLY A 1 83 ? -8.005 5.582 -2.066 1.00 70.94 83 GLY A O 1
ATOM 621 N N . TYR A 1 84 ? -9.296 7.282 -1.384 1.00 68.12 84 TYR A N 1
ATOM 622 C CA . TYR A 1 84 ? -8.219 8.132 -0.917 1.00 68.12 84 TYR A CA 1
ATOM 623 C C . TYR A 1 84 ? -8.763 8.987 0.226 1.00 68.12 84 TYR A C 1
ATOM 625 O O . TYR A 1 84 ? -9.922 9.409 0.206 1.00 68.12 84 TYR A O 1
ATOM 633 N N . SER A 1 85 ? -7.936 9.214 1.232 1.00 66.25 85 SER A N 1
ATOM 634 C CA . SER A 1 85 ? -8.258 10.091 2.347 1.00 66.25 85 SER A CA 1
ATOM 635 C C . SER A 1 85 ? -7.510 11.405 2.227 1.00 66.25 85 SER A C 1
ATOM 637 O O . SER A 1 85 ? -6.296 11.410 2.033 1.00 66.25 85 SER A O 1
ATOM 639 N N . ILE A 1 86 ? -8.239 12.498 2.419 1.00 62.94 86 ILE A N 1
ATOM 640 C CA . ILE A 1 86 ? -7.708 13.855 2.537 1.00 62.94 86 ILE A CA 1
ATOM 641 C C . ILE A 1 86 ? -7.634 14.279 4.003 1.00 62.94 86 ILE A C 1
ATOM 643 O O . ILE A 1 86 ? -8.331 13.729 4.862 1.00 62.94 86 ILE A O 1
ATOM 647 N N . GLU A 1 87 ? -6.796 15.275 4.270 1.00 68.25 87 GLU A N 1
ATOM 648 C CA . GLU A 1 87 ? -6.717 15.943 5.567 1.00 68.25 87 GLU A CA 1
ATOM 649 C C . GLU A 1 87 ? -8.111 16.382 6.055 1.00 68.25 87 GLU A C 1
ATOM 651 O O . GLU A 1 87 ? -8.949 16.836 5.276 1.00 68.25 87 GLU A O 1
ATOM 656 N N . GLY A 1 88 ? -8.369 16.226 7.356 1.00 79.38 88 GLY A N 1
ATOM 657 C CA . GLY A 1 88 ? -9.611 16.667 8.005 1.00 79.38 88 GLY A CA 1
ATOM 658 C C . GLY A 1 88 ? -10.722 15.616 8.117 1.00 79.38 88 GLY A C 1
ATOM 659 O O . GLY A 1 88 ? -11.683 15.845 8.848 1.00 79.38 88 GLY A O 1
ATOM 660 N N . THR A 1 89 ? -10.596 14.447 7.477 1.00 87.88 89 THR A N 1
ATOM 661 C CA . THR A 1 89 ? -11.558 13.347 7.684 1.00 87.88 89 THR A CA 1
ATOM 662 C C . THR A 1 89 ? -11.219 12.573 8.968 1.00 87.88 89 THR A C 1
ATOM 664 O O . THR A 1 89 ? -10.047 12.248 9.180 1.00 87.88 89 THR A O 1
ATOM 667 N N . PRO A 1 90 ? -12.195 12.234 9.836 1.00 93.50 90 PRO A N 1
ATOM 668 C CA . PRO A 1 90 ? -11.931 11.417 11.018 1.00 93.50 90 PRO A CA 1
ATOM 669 C C . PRO A 1 90 ? -11.307 10.060 10.664 1.00 93.50 90 PRO A C 1
ATOM 671 O O . PRO A 1 90 ? -11.827 9.329 9.818 1.00 93.50 90 PRO A O 1
ATOM 674 N N . ILE A 1 91 ? -10.217 9.703 11.353 1.00 94.06 91 ILE A N 1
ATOM 675 C CA . ILE A 1 91 ? -9.428 8.485 11.091 1.00 94.06 91 ILE A CA 1
ATOM 676 C C . ILE A 1 91 ? -10.275 7.208 11.087 1.00 94.06 91 ILE A C 1
ATOM 678 O O . ILE A 1 91 ? -10.085 6.339 10.243 1.00 94.06 91 ILE A O 1
ATOM 682 N N . GLU A 1 92 ? -11.260 7.114 11.977 1.00 95.50 92 GLU A N 1
ATOM 683 C CA . GLU A 1 92 ? -12.160 5.965 12.058 1.00 95.50 92 GLU A CA 1
ATOM 684 C C . GLU A 1 92 ? -12.999 5.787 10.787 1.00 95.50 92 GLU A C 1
ATOM 686 O O . GLU A 1 92 ? -13.109 4.674 10.277 1.00 95.50 92 GLU A O 1
ATOM 691 N N . GLN A 1 93 ? -13.525 6.877 10.218 1.00 94.19 93 GLN A N 1
ATOM 692 C CA . GLN A 1 93 ? -14.306 6.820 8.978 1.00 94.19 93 GLN A CA 1
ATOM 693 C C . GLN A 1 93 ? -13.440 6.379 7.794 1.00 94.19 93 GLN A C 1
ATOM 695 O O . GLN A 1 93 ? -13.878 5.584 6.963 1.00 94.19 93 GLN A O 1
ATOM 700 N N . ILE A 1 94 ? -12.197 6.866 7.736 1.00 94.06 94 ILE A N 1
ATOM 701 C CA . ILE A 1 94 ? -11.222 6.483 6.708 1.00 94.06 94 ILE A CA 1
ATOM 702 C C . ILE A 1 94 ? -10.932 4.984 6.791 1.00 94.06 94 ILE A C 1
ATOM 704 O O . ILE A 1 94 ? -10.965 4.285 5.778 1.00 94.06 94 ILE A O 1
ATOM 708 N N . LEU A 1 95 ? -10.668 4.489 8.002 1.00 95.94 95 LEU A N 1
ATOM 709 C CA . LEU A 1 95 ? -10.357 3.085 8.237 1.00 95.94 95 LEU A CA 1
ATOM 710 C C . LEU A 1 95 ? -11.564 2.177 7.976 1.00 95.94 95 LEU A C 1
ATOM 712 O O . LEU A 1 95 ? -11.373 1.112 7.400 1.00 95.94 95 LEU A O 1
ATOM 716 N N . ASN A 1 96 ? -12.788 2.599 8.312 1.00 95.62 96 ASN A N 1
ATOM 717 C CA . ASN A 1 96 ? -14.011 1.862 7.970 1.00 95.62 96 ASN A CA 1
ATOM 718 C C . ASN A 1 96 ? -14.144 1.678 6.458 1.00 95.62 96 ASN A C 1
ATOM 720 O O . ASN A 1 96 ? -14.184 0.545 5.983 1.00 95.62 96 ASN A O 1
ATOM 724 N N . ARG A 1 97 ? -14.080 2.778 5.697 1.00 92.88 97 ARG A N 1
ATOM 725 C CA . ARG A 1 97 ? -14.157 2.732 4.229 1.00 92.88 97 ARG A CA 1
ATOM 726 C C . ARG A 1 97 ? -13.052 1.875 3.622 1.00 92.88 97 ARG A C 1
ATOM 728 O O . ARG A 1 97 ? -13.284 1.148 2.664 1.00 92.88 97 ARG A O 1
ATOM 735 N N . PHE A 1 98 ? -11.837 1.970 4.159 1.00 95.50 98 PHE A N 1
ATOM 736 C CA . PHE A 1 98 ? -10.725 1.138 3.713 1.00 95.50 98 PHE A CA 1
ATOM 737 C C . PHE A 1 98 ? -10.993 -0.351 3.950 1.00 95.50 98 PHE A C 1
ATOM 739 O O . PHE A 1 98 ? -10.830 -1.142 3.024 1.00 95.50 98 PHE A O 1
ATOM 746 N N . LEU A 1 99 ? -11.407 -0.730 5.163 1.00 96.44 99 LEU A N 1
ATOM 747 C CA . LEU A 1 99 ? -11.674 -2.124 5.519 1.00 96.44 99 LEU A CA 1
ATOM 748 C C . LEU A 1 99 ? -12.806 -2.723 4.673 1.00 96.44 99 LEU A C 1
ATOM 750 O O . LEU A 1 99 ? -12.646 -3.838 4.179 1.00 96.44 99 LEU A O 1
ATOM 754 N N . GLU A 1 100 ? -13.879 -1.964 4.440 1.00 94.12 100 GLU A N 1
ATOM 755 C CA . GLU A 1 100 ? -14.974 -2.333 3.531 1.00 94.12 100 GLU A CA 1
ATOM 756 C C . GLU A 1 100 ? -14.461 -2.550 2.099 1.00 94.12 100 GLU A C 1
ATOM 758 O O . GLU A 1 100 ? -14.714 -3.584 1.479 1.00 94.12 100 GLU A O 1
ATOM 763 N N . ALA A 1 101 ? -13.663 -1.615 1.575 1.00 91.19 101 ALA A N 1
ATOM 764 C CA . ALA A 1 101 ? -13.147 -1.704 0.212 1.00 91.19 101 ALA A CA 1
ATOM 765 C C . ALA A 1 101 ? -12.233 -2.920 -0.015 1.00 91.19 101 ALA A C 1
ATOM 767 O O . ALA A 1 101 ? -12.223 -3.493 -1.110 1.00 91.19 101 ALA A O 1
ATOM 768 N N . ILE A 1 102 ? -11.470 -3.331 1.003 1.00 94.12 102 ILE A N 1
ATOM 769 C CA . ILE A 1 102 ? -10.574 -4.490 0.907 1.00 94.12 102 ILE A CA 1
ATOM 770 C C . ILE A 1 102 ? -11.224 -5.809 1.328 1.00 94.12 102 ILE A C 1
ATOM 772 O O . ILE A 1 102 ? -10.559 -6.841 1.230 1.00 94.12 102 ILE A O 1
ATOM 776 N N . GLU A 1 103 ? -12.475 -5.814 1.802 1.00 92.31 103 GLU A N 1
ATOM 777 C CA . GLU A 1 103 ? -13.090 -6.988 2.432 1.00 92.31 103 GLU A CA 1
ATOM 778 C C . GLU A 1 103 ? -12.983 -8.230 1.539 1.00 92.31 103 GLU A C 1
ATOM 780 O O . GLU A 1 103 ? -12.423 -9.243 1.965 1.00 92.31 103 GLU A O 1
ATOM 785 N N . GLY A 1 104 ? -13.366 -8.103 0.266 1.00 88.69 104 GLY A N 1
ATOM 786 C CA . GLY A 1 104 ? -13.240 -9.162 -0.738 1.00 88.69 104 GLY A CA 1
ATOM 787 C C . GLY A 1 104 ? -12.009 -9.054 -1.643 1.00 88.69 104 GLY A C 1
ATOM 788 O O . GLY A 1 104 ? -12.075 -9.494 -2.791 1.00 88.69 104 GLY A O 1
ATOM 789 N N . CYS A 1 105 ? -10.926 -8.434 -1.169 1.00 92.44 105 CYS A N 1
ATOM 790 C CA . CYS A 1 105 ? -9.606 -8.545 -1.789 1.00 92.44 105 CYS A CA 1
ATOM 791 C C . CYS A 1 105 ? -8.828 -9.711 -1.164 1.00 92.44 105 CYS A C 1
ATOM 793 O O . CYS A 1 105 ? -8.629 -9.765 0.051 1.00 92.44 105 CYS A O 1
ATOM 795 N N . GLU A 1 106 ? -8.354 -10.628 -2.004 1.00 93.00 106 GLU A N 1
ATOM 796 C CA . GLU A 1 106 ? -7.598 -11.817 -1.593 1.00 93.00 106 GLU A CA 1
ATOM 797 C C . GLU A 1 106 ? -6.145 -11.479 -1.250 1.00 93.00 106 GLU A C 1
ATOM 799 O O . GLU A 1 106 ? -5.537 -12.119 -0.393 1.00 93.00 106 GLU A O 1
ATOM 804 N N . VAL A 1 107 ? -5.591 -10.458 -1.910 1.00 93.94 107 VAL A N 1
ATOM 805 C CA . VAL A 1 107 ? -4.193 -10.051 -1.756 1.00 93.94 107 VAL A CA 1
ATOM 806 C C . VAL A 1 107 ? -4.088 -8.540 -1.587 1.00 93.94 107 VAL A C 1
ATOM 808 O O . VAL A 1 107 ? -4.709 -7.770 -2.320 1.00 93.94 107 VAL A O 1
ATOM 811 N N . LEU A 1 108 ? -3.250 -8.113 -0.644 1.00 96.12 108 LEU A N 1
ATOM 812 C CA . LEU A 1 108 ? -2.834 -6.718 -0.500 1.00 96.12 108 LEU A CA 1
ATOM 813 C C . LEU A 1 108 ? -1.465 -6.504 -1.152 1.00 96.12 108 LEU A C 1
ATOM 815 O O . LEU A 1 108 ? -0.548 -7.298 -0.957 1.00 96.12 108 LEU A O 1
ATOM 819 N N . ALA A 1 109 ? -1.282 -5.421 -1.890 1.00 96.50 109 ALA A N 1
ATOM 820 C CA . ALA A 1 109 ? -0.020 -5.087 -2.533 1.00 96.50 109 ALA A CA 1
ATOM 821 C C . ALA A 1 109 ? 0.423 -3.670 -2.171 1.00 96.50 109 ALA A C 1
ATOM 823 O O . ALA A 1 109 ? -0.396 -2.766 -2.083 1.00 96.50 109 ALA A O 1
ATOM 824 N N . ALA A 1 110 ? 1.722 -3.462 -1.974 1.00 97.50 110 ALA A N 1
ATOM 825 C CA . ALA A 1 110 ? 2.296 -2.127 -1.820 1.00 97.50 110 ALA A CA 1
ATOM 826 C C . ALA A 1 110 ? 3.797 -2.136 -2.133 1.00 97.50 110 ALA A C 1
ATOM 828 O O . ALA A 1 110 ? 4.423 -3.196 -2.276 1.00 97.50 110 ALA A O 1
ATOM 829 N N . HIS A 1 111 ? 4.399 -0.950 -2.178 1.00 97.50 111 HIS A N 1
ATOM 830 C CA . HIS A 1 111 ? 5.844 -0.810 -2.231 1.00 97.50 111 HIS A CA 1
ATOM 831 C C . HIS A 1 111 ? 6.384 -0.682 -0.807 1.00 97.50 111 HIS A C 1
ATOM 833 O O . HIS A 1 111 ? 6.421 0.405 -0.256 1.00 97.50 111 HIS A O 1
ATOM 839 N N . ASN A 1 112 ? 6.804 -1.808 -0.216 1.00 96.62 112 ASN A N 1
ATOM 840 C CA . ASN A 1 112 ? 7.028 -1.966 1.230 1.00 96.62 112 ASN A CA 1
ATOM 841 C C . ASN A 1 112 ? 5.740 -2.182 2.042 1.00 96.62 112 ASN A C 1
ATOM 843 O O . ASN A 1 112 ? 5.460 -1.496 3.020 1.00 96.62 112 ASN A O 1
ATOM 847 N N . THR A 1 113 ? 4.972 -3.204 1.664 1.00 95.81 113 THR A N 1
ATOM 848 C CA . THR A 1 113 ? 3.673 -3.564 2.267 1.00 95.81 113 THR A CA 1
ATOM 849 C C . THR A 1 113 ? 3.696 -3.719 3.776 1.00 95.81 113 THR A C 1
ATOM 851 O O . THR A 1 113 ? 2.717 -3.395 4.436 1.00 95.81 113 THR A O 1
ATOM 854 N N . GLU A 1 114 ? 4.809 -4.176 4.342 1.00 94.06 114 GLU A N 1
ATOM 855 C CA . GLU A 1 114 ? 4.949 -4.284 5.790 1.00 94.06 114 GLU A CA 1
ATOM 856 C C . GLU A 1 114 ? 4.821 -2.918 6.474 1.00 94.06 114 GLU A C 1
ATOM 858 O O . GLU A 1 114 ? 4.040 -2.778 7.406 1.00 94.06 114 GLU A O 1
ATOM 863 N N . PHE A 1 115 ? 5.496 -1.887 5.961 1.00 95.50 115 PHE A N 1
ATOM 864 C CA . PHE A 1 115 ? 5.411 -0.539 6.520 1.00 95.50 115 PHE A CA 1
ATOM 865 C C . PHE A 1 115 ? 3.969 -0.010 6.529 1.00 95.50 115 PHE A C 1
ATOM 867 O O . PHE A 1 115 ? 3.454 0.330 7.595 1.00 95.50 115 PHE A O 1
ATOM 874 N N . HIS A 1 116 ? 3.301 -0.015 5.371 1.00 97.44 116 HIS A N 1
ATOM 875 C CA . HIS A 1 116 ? 1.939 0.511 5.239 1.00 97.44 116 HIS A CA 1
ATOM 876 C C . HIS A 1 116 ? 0.951 -0.223 6.151 1.00 97.44 116 HIS A C 1
ATOM 878 O O . HIS A 1 116 ? 0.207 0.406 6.903 1.00 97.44 116 HIS A O 1
ATOM 884 N N . LEU A 1 117 ? 0.972 -1.562 6.148 1.00 96.88 117 LEU A N 1
ATOM 885 C CA . LEU A 1 117 ? 0.045 -2.347 6.965 1.00 96.88 117 LEU A CA 1
ATOM 886 C C . LEU A 1 117 ? 0.268 -2.144 8.461 1.00 96.88 117 LEU A C 1
ATOM 888 O O . LEU A 1 117 ? -0.698 -2.161 9.218 1.00 96.88 117 LEU A O 1
ATOM 892 N N . TRP A 1 118 ? 1.510 -1.948 8.904 1.00 96.50 118 TRP A N 1
ATOM 893 C CA . TRP A 1 118 ? 1.787 -1.741 10.322 1.00 96.50 118 TRP A CA 1
ATOM 894 C C . TRP A 1 118 ? 1.364 -0.353 10.793 1.00 96.50 118 TRP A C 1
ATOM 896 O O . TRP A 1 118 ? 0.853 -0.231 11.903 1.00 96.50 118 TRP A O 1
ATOM 906 N N . VAL A 1 119 ? 1.513 0.676 9.954 1.00 97.06 119 VAL A N 1
ATOM 907 C CA . VAL A 1 119 ? 0.971 2.012 10.239 1.00 97.06 119 VAL A CA 1
ATOM 908 C C . VAL A 1 119 ? -0.551 1.943 10.368 1.00 97.06 119 VAL A C 1
ATOM 910 O O . VAL A 1 119 ? -1.088 2.353 11.396 1.00 97.06 119 VAL A O 1
ATOM 913 N N . ILE A 1 120 ? -1.243 1.345 9.392 1.00 97.62 120 ILE A N 1
ATOM 914 C CA . ILE A 1 120 ? -2.709 1.195 9.419 1.00 97.62 120 ILE A CA 1
ATOM 915 C C . ILE A 1 120 ? -3.154 0.384 10.646 1.00 97.62 120 ILE A C 1
ATOM 917 O O . ILE A 1 120 ? -4.063 0.791 11.369 1.00 97.62 120 ILE A O 1
ATOM 921 N N . ALA A 1 121 ? -2.485 -0.737 10.928 1.00 97.62 121 ALA A N 1
ATOM 922 C CA . ALA A 1 121 ? -2.760 -1.554 12.105 1.00 97.62 121 ALA A CA 1
ATOM 923 C C . ALA A 1 121 ? -2.538 -0.780 13.414 1.00 97.62 121 ALA A C 1
ATOM 925 O O . ALA A 1 121 ? -3.285 -0.986 14.366 1.00 97.62 121 ALA A O 1
ATOM 926 N N . SER A 1 122 ? -1.555 0.125 13.472 1.00 97.56 122 SER A N 1
ATOM 927 C CA . SER A 1 122 ? -1.322 0.950 14.661 1.00 97.56 122 SER A CA 1
ATOM 928 C C . SER A 1 122 ? -2.460 1.944 14.900 1.00 97.56 122 SER A C 1
ATOM 930 O O . SER A 1 122 ? -2.885 2.113 16.041 1.00 97.56 122 SER A O 1
ATOM 932 N N . GLU A 1 123 ? -3.022 2.543 13.844 1.00 98.06 123 GLU A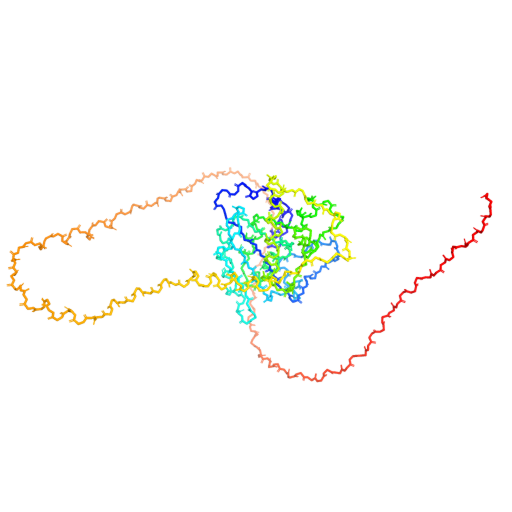 N 1
ATOM 933 C CA . GLU A 1 123 ? -4.190 3.424 13.969 1.00 98.06 123 GLU A CA 1
ATOM 934 C C . GLU A 1 123 ? -5.440 2.633 14.388 1.00 98.06 123 GLU A C 1
ATOM 936 O O . GLU A 1 123 ? -6.183 3.082 15.258 1.00 98.06 123 GLU A O 1
ATOM 941 N N . LEU A 1 124 ? -5.629 1.410 13.876 1.00 98.19 124 LEU A N 1
ATOM 942 C CA . LEU A 1 124 ? -6.682 0.506 14.358 1.00 98.19 124 LEU A CA 1
ATOM 943 C C . LEU A 1 124 ? -6.504 0.167 15.849 1.00 98.19 124 LEU A C 1
ATOM 945 O O . LEU A 1 124 ? -7.471 0.213 16.608 1.00 98.19 124 LEU A O 1
ATOM 949 N N . CYS A 1 125 ? -5.276 -0.101 16.303 1.00 97.56 125 CYS A N 1
ATOM 950 C CA . CYS A 1 125 ? -4.976 -0.309 17.722 1.00 97.56 125 CYS A CA 1
ATOM 951 C C . CYS A 1 125 ? -5.281 0.934 18.577 1.00 97.56 125 CYS A C 1
ATOM 953 O O . CYS A 1 125 ? -5.809 0.782 19.678 1.00 97.56 125 CYS A O 1
ATOM 955 N N . ARG A 1 126 ? -5.007 2.157 18.087 1.00 97.75 126 ARG A N 1
ATOM 956 C CA . ARG A 1 126 ? -5.373 3.409 18.789 1.00 97.75 126 ARG A CA 1
ATOM 957 C C . ARG A 1 126 ? -6.884 3.537 18.991 1.00 97.75 126 ARG A C 1
ATOM 959 O O . ARG A 1 126 ? -7.304 4.077 20.007 1.00 97.75 126 ARG A O 1
ATOM 966 N N . LEU A 1 127 ? -7.678 3.020 18.054 1.00 97.75 127 LEU A N 1
ATOM 967 C CA . LEU A 1 127 ? -9.143 2.971 18.137 1.00 97.75 127 LEU A CA 1
ATOM 968 C C . LEU A 1 127 ? -9.670 1.773 18.950 1.00 97.75 127 LEU A C 1
ATOM 970 O O . LEU A 1 127 ? -10.874 1.549 19.001 1.00 97.75 127 LEU A O 1
ATOM 974 N N . GLY A 1 128 ? -8.795 0.958 19.549 1.00 97.75 128 GLY A N 1
ATOM 975 C CA . GLY A 1 128 ? -9.187 -0.259 20.270 1.00 97.75 128 GLY A CA 1
ATOM 976 C C . GLY A 1 128 ? -9.624 -1.421 19.365 1.00 97.75 128 GLY A C 1
ATOM 977 O O . GLY A 1 128 ? -10.109 -2.440 19.856 1.00 97.75 128 GLY A O 1
ATOM 978 N N . ARG A 1 129 ? -9.421 -1.318 18.046 1.00 97.75 129 ARG A N 1
ATOM 979 C CA . ARG A 1 129 ? -9.855 -2.295 17.032 1.00 97.75 129 ARG A CA 1
ATOM 980 C C . ARG A 1 129 ? -8.798 -3.365 16.754 1.00 97.75 129 ARG A C 1
ATOM 982 O O . ARG A 1 129 ? -8.353 -3.576 15.626 1.00 97.75 129 ARG A O 1
ATOM 989 N N . PHE A 1 130 ? -8.379 -4.067 17.804 1.00 95.31 130 PHE A N 1
ATOM 990 C CA . PHE A 1 130 ? -7.299 -5.058 17.723 1.00 95.31 130 PHE A CA 1
ATOM 991 C C . PHE A 1 130 ? -7.613 -6.244 16.802 1.00 95.31 130 PHE A C 1
ATOM 993 O O . PHE A 1 130 ? -6.709 -6.760 16.146 1.00 95.31 130 PHE A O 1
ATOM 1000 N N . ALA A 1 131 ? -8.877 -6.676 16.742 1.00 94.94 131 ALA A N 1
ATOM 1001 C CA . ALA A 1 131 ? -9.303 -7.769 15.869 1.00 94.94 131 ALA A CA 1
ATOM 1002 C C . ALA A 1 131 ? -9.134 -7.406 14.385 1.00 94.94 131 ALA A C 1
ATOM 1004 O O . ALA A 1 131 ? -8.593 -8.202 13.619 1.00 94.94 131 ALA A O 1
ATOM 1005 N N . ASP A 1 132 ? -9.492 -6.180 14.003 1.00 96.75 132 ASP A N 1
ATOM 1006 C CA . ASP A 1 132 ? -9.332 -5.692 12.631 1.00 96.75 132 ASP A CA 1
ATOM 1007 C C . ASP A 1 132 ? -7.859 -5.509 12.267 1.00 96.75 132 ASP A C 1
ATOM 1009 O O . ASP A 1 132 ? -7.429 -5.915 11.187 1.00 96.75 132 ASP A O 1
ATOM 1013 N N . ALA A 1 133 ? -7.052 -4.972 13.191 1.00 96.44 133 ALA A N 1
ATOM 1014 C CA . ALA A 1 133 ? -5.604 -4.868 13.015 1.00 96.44 133 ALA A CA 1
ATOM 1015 C C . ALA A 1 133 ? -4.970 -6.249 12.776 1.00 96.44 133 ALA A C 1
ATOM 1017 O O . ALA A 1 133 ? -4.139 -6.427 11.883 1.00 96.44 133 ALA A O 1
ATOM 1018 N N . LEU A 1 134 ? -5.391 -7.248 13.553 1.00 93.56 134 LEU A N 1
ATOM 1019 C CA . LEU A 1 134 ? -4.935 -8.623 13.419 1.00 93.56 134 LEU A CA 1
ATOM 1020 C C . LEU A 1 134 ? -5.349 -9.230 12.072 1.00 93.56 134 LEU A C 1
ATOM 1022 O O . LEU A 1 134 ? -4.496 -9.784 11.374 1.00 93.56 134 LEU A O 1
ATOM 1026 N N . ALA A 1 135 ? -6.625 -9.102 11.701 1.00 94.00 135 ALA A N 1
ATOM 1027 C CA . ALA A 1 135 ? -7.163 -9.607 10.442 1.00 94.00 135 ALA A CA 1
ATOM 1028 C C . ALA A 1 135 ? -6.444 -8.982 9.237 1.00 94.00 135 ALA A C 1
ATOM 1030 O O . ALA A 1 135 ? -6.030 -9.693 8.321 1.00 94.00 135 ALA A O 1
ATOM 1031 N N . LEU A 1 136 ? -6.194 -7.669 9.273 1.00 95.50 136 LEU A N 1
ATOM 1032 C CA . LEU A 1 136 ? -5.441 -6.951 8.246 1.00 95.50 136 LEU A CA 1
ATOM 1033 C C . LEU A 1 136 ? -4.027 -7.525 8.069 1.00 95.50 136 LEU A C 1
ATOM 1035 O O . LEU A 1 136 ? -3.612 -7.839 6.954 1.00 95.50 136 LEU A O 1
ATOM 1039 N N . LEU A 1 137 ? -3.288 -7.717 9.166 1.00 93.75 137 LEU A N 1
ATOM 1040 C CA . LEU A 1 137 ? -1.923 -8.257 9.125 1.00 93.75 137 LEU A CA 1
ATOM 1041 C C . LEU A 1 137 ? -1.875 -9.742 8.727 1.00 93.75 137 LEU A C 1
ATOM 1043 O O . LEU A 1 137 ? -0.809 -10.246 8.337 1.00 93.75 137 LEU A O 1
ATOM 1047 N N . GLN A 1 138 ? -3.000 -10.453 8.836 1.00 92.81 138 GLN A N 1
ATOM 1048 C CA . GLN A 1 138 ? -3.186 -11.837 8.398 1.00 92.81 138 GLN A CA 1
ATOM 1049 C C . GLN A 1 138 ? -3.446 -11.996 6.906 1.00 92.81 138 GLN A C 1
ATOM 1051 O O . GLN A 1 138 ? -3.232 -13.096 6.395 1.00 92.81 138 GLN A O 1
ATOM 1056 N N . ARG A 1 139 ? -3.810 -10.925 6.197 1.00 93.06 139 ARG A N 1
ATOM 1057 C CA . ARG A 1 139 ? -4.071 -11.015 4.762 1.00 93.06 139 ARG A CA 1
ATOM 1058 C C . ARG A 1 139 ? -2.805 -11.388 3.974 1.00 93.06 139 ARG A C 1
ATOM 1060 O O . ARG A 1 139 ? -1.712 -10.893 4.297 1.00 93.06 139 ARG A O 1
ATOM 1067 N N . PRO A 1 140 ? -2.938 -12.242 2.944 1.00 94.25 140 PRO A N 1
ATOM 1068 C CA . PRO A 1 140 ? -1.868 -12.483 1.990 1.00 94.25 140 PRO A CA 1
ATOM 1069 C C . PRO A 1 140 ? -1.433 -11.183 1.322 1.00 94.25 140 PRO A C 1
ATOM 1071 O O . PRO A 1 140 ? -2.242 -10.278 1.091 1.00 94.25 140 PRO A O 1
ATOM 1074 N N . ARG A 1 141 ? -0.137 -11.066 1.032 1.00 95.06 141 ARG A N 1
ATOM 1075 C CA . ARG A 1 141 ? 0.414 -9.813 0.520 1.00 95.06 141 ARG A CA 1
ATOM 1076 C C . ARG A 1 141 ? 1.560 -9.982 -0.455 1.00 95.06 141 ARG A C 1
ATOM 1078 O O . ARG A 1 141 ? 2.371 -10.890 -0.324 1.00 95.06 141 ARG A O 1
ATOM 1085 N N . VAL A 1 142 ? 1.658 -9.027 -1.367 1.00 95.88 142 VAL A N 1
ATOM 1086 C CA . VAL A 1 142 ? 2.741 -8.868 -2.338 1.00 95.88 142 VAL A CA 1
ATOM 1087 C C . VAL A 1 142 ? 3.479 -7.570 -2.034 1.00 95.88 142 VAL A C 1
ATOM 1089 O O . VAL A 1 142 ? 2.860 -6.569 -1.674 1.00 95.88 142 VAL A O 1
ATOM 1092 N N . CYS A 1 143 ? 4.804 -7.566 -2.169 1.00 97.12 143 CYS A N 1
ATOM 1093 C CA . CYS A 1 143 ? 5.619 -6.370 -1.976 1.00 97.12 143 CYS A CA 1
ATOM 1094 C C . CYS A 1 143 ? 6.487 -6.126 -3.203 1.00 97.12 143 CYS A C 1
ATOM 1096 O O . CYS A 1 143 ? 7.459 -6.846 -3.431 1.00 97.12 143 CYS A O 1
ATOM 1098 N N . THR A 1 144 ? 6.169 -5.075 -3.964 1.00 97.12 144 THR A N 1
ATOM 1099 C CA . THR A 1 144 ? 6.872 -4.761 -5.220 1.00 97.12 144 THR A CA 1
ATOM 1100 C C . THR A 1 144 ? 8.341 -4.425 -4.991 1.00 97.12 144 THR A C 1
ATOM 1102 O O . THR A 1 144 ? 9.174 -4.690 -5.848 1.00 97.12 144 THR A O 1
ATOM 1105 N N . MET A 1 145 ? 8.691 -3.913 -3.811 1.00 96.94 145 MET A N 1
ATOM 1106 C CA . MET A 1 145 ? 10.077 -3.687 -3.408 1.00 96.94 145 MET A CA 1
ATOM 1107 C C . MET A 1 145 ? 10.855 -5.004 -3.236 1.00 96.94 145 MET A C 1
ATOM 1109 O O . MET A 1 145 ? 11.961 -5.116 -3.761 1.00 96.94 145 MET A O 1
ATOM 1113 N N . ARG A 1 146 ? 10.287 -6.005 -2.537 1.00 95.44 146 ARG A N 1
ATOM 1114 C CA . ARG A 1 146 ? 10.926 -7.323 -2.335 1.00 95.44 146 ARG A CA 1
ATOM 1115 C C . ARG A 1 146 ? 10.996 -8.097 -3.655 1.00 95.44 146 ARG A C 1
ATOM 1117 O O . ARG A 1 146 ? 12.070 -8.546 -4.046 1.00 95.44 146 ARG A O 1
ATOM 1124 N N . ASP A 1 147 ? 9.875 -8.190 -4.367 1.00 95.12 147 ASP A N 1
ATOM 1125 C CA . ASP A 1 147 ? 9.810 -8.911 -5.642 1.00 95.12 147 ASP A CA 1
ATOM 1126 C C . ASP A 1 147 ? 10.651 -8.227 -6.720 1.00 95.12 147 ASP A C 1
ATOM 1128 O O . ASP A 1 147 ? 11.381 -8.893 -7.448 1.00 95.12 147 ASP A O 1
ATOM 1132 N N . GLY A 1 148 ? 10.629 -6.893 -6.774 1.00 94.81 148 GLY A N 1
ATOM 1133 C CA . GLY A 1 148 ? 11.487 -6.110 -7.654 1.00 94.81 148 GLY A CA 1
ATOM 1134 C C . GLY A 1 148 ? 12.964 -6.358 -7.369 1.00 94.81 148 GLY A C 1
ATOM 1135 O O . GLY A 1 148 ? 13.713 -6.631 -8.300 1.00 94.81 148 GLY A O 1
ATOM 1136 N N . GLN A 1 149 ? 13.389 -6.342 -6.099 1.00 95.00 149 GLN A N 1
ATOM 1137 C CA . GLN A 1 149 ? 14.771 -6.670 -5.736 1.00 95.00 149 GLN A CA 1
ATOM 1138 C C . GLN A 1 149 ? 15.171 -8.066 -6.232 1.00 95.00 149 GLN A C 1
ATOM 1140 O O . GLN A 1 149 ? 16.231 -8.212 -6.843 1.00 95.00 149 GLN A O 1
ATOM 1145 N N . LEU A 1 150 ? 14.334 -9.074 -5.972 1.00 93.12 150 LEU A N 1
ATOM 1146 C CA . LEU A 1 150 ? 14.619 -10.467 -6.304 1.00 93.12 150 LEU A CA 1
ATOM 1147 C C . LEU A 1 150 ? 14.657 -10.698 -7.820 1.00 93.12 150 LEU A C 1
ATOM 1149 O O . LEU A 1 150 ? 15.622 -11.257 -8.333 1.00 93.12 150 LEU A O 1
ATOM 1153 N N . MET A 1 151 ? 13.628 -10.249 -8.541 1.00 92.56 151 MET A N 1
ATOM 1154 C CA . MET A 1 151 ? 13.491 -10.474 -9.983 1.00 92.56 151 MET A CA 1
ATOM 1155 C C . MET A 1 151 ? 14.528 -9.711 -10.810 1.00 92.56 151 MET A C 1
ATOM 1157 O O . MET A 1 151 ? 14.930 -10.181 -11.870 1.00 92.56 151 MET A O 1
ATOM 1161 N N . LEU A 1 152 ? 14.956 -8.539 -10.337 1.00 90.25 152 LEU A N 1
ATOM 1162 C CA . LEU A 1 152 ? 15.945 -7.691 -11.010 1.00 90.25 152 LEU A CA 1
ATOM 1163 C C . LEU A 1 152 ? 17.375 -7.917 -10.505 1.00 90.25 152 LEU A C 1
ATOM 1165 O O . LEU A 1 152 ? 18.302 -7.274 -11.000 1.00 90.25 152 LEU A O 1
ATOM 1169 N N . VAL A 1 153 ? 17.547 -8.794 -9.510 1.00 91.69 153 VAL A N 1
ATOM 1170 C CA . VAL A 1 153 ? 18.832 -9.106 -8.866 1.00 91.69 153 VAL A CA 1
ATOM 1171 C C . VAL A 1 153 ? 19.535 -7.832 -8.373 1.00 91.69 153 VAL A C 1
ATOM 1173 O O . VAL A 1 153 ? 20.713 -7.583 -8.634 1.00 91.69 153 VAL A O 1
ATOM 1176 N N . LEU A 1 154 ? 18.788 -6.967 -7.680 1.00 89.88 154 LEU A N 1
ATOM 1177 C CA . LEU A 1 154 ? 19.314 -5.689 -7.199 1.00 89.88 154 LEU A CA 1
ATOM 1178 C C . LEU A 1 154 ? 20.093 -5.864 -5.887 1.00 89.88 154 LEU A C 1
ATOM 1180 O O . LEU A 1 154 ? 19.639 -6.565 -4.977 1.00 89.88 154 LEU A O 1
ATOM 1184 N N . PRO A 1 155 ? 21.228 -5.157 -5.717 1.00 90.88 155 PRO A N 1
ATOM 1185 C CA . PRO A 1 155 ? 22.053 -5.267 -4.512 1.00 90.88 155 PRO A CA 1
ATOM 1186 C C . PRO A 1 155 ? 21.386 -4.661 -3.270 1.00 90.88 155 PRO A C 1
ATOM 1188 O O . PRO A 1 155 ? 21.807 -4.917 -2.144 1.00 90.88 155 PRO A O 1
ATOM 1191 N N . LYS A 1 156 ? 20.376 -3.810 -3.466 1.00 92.50 156 LYS A N 1
ATOM 1192 C CA . LYS A 1 156 ? 19.617 -3.129 -2.417 1.00 92.50 156 LYS A CA 1
ATOM 1193 C C . LYS A 1 156 ? 18.145 -3.114 -2.789 1.00 92.50 156 LYS A C 1
ATOM 1195 O O . LYS A 1 156 ? 17.787 -3.283 -3.952 1.00 92.50 156 LYS A O 1
ATOM 1200 N N . TRP A 1 157 ? 17.315 -2.867 -1.787 1.00 94.62 157 TRP A N 1
ATOM 1201 C CA . TRP A 1 157 ? 15.881 -2.702 -1.962 1.00 94.62 157 TRP A CA 1
ATOM 1202 C C . TRP A 1 157 ? 15.655 -1.449 -2.823 1.00 94.62 157 TRP A C 1
ATOM 1204 O O . TRP A 1 157 ? 16.169 -0.384 -2.459 1.00 94.62 157 TRP A O 1
ATOM 1214 N N . PRO A 1 158 ? 14.993 -1.563 -3.990 1.00 95.25 158 PRO A N 1
ATOM 1215 C CA . PRO A 1 158 ? 14.771 -0.413 -4.854 1.00 95.25 158 PRO A CA 1
ATOM 1216 C C . PRO A 1 158 ? 13.828 0.568 -4.167 1.00 95.25 158 PRO A C 1
ATOM 1218 O O . PRO A 1 158 ? 12.912 0.151 -3.463 1.00 95.25 158 PRO A O 1
ATOM 1221 N N . LYS A 1 159 ? 14.018 1.866 -4.407 1.00 95.56 159 LYS A N 1
ATOM 1222 C CA . LYS A 1 159 ? 12.958 2.842 -4.140 1.00 95.56 159 LYS A CA 1
ATOM 1223 C C . LYS A 1 159 ? 11.843 2.667 -5.169 1.00 95.56 159 LYS A C 1
ATOM 1225 O O . LYS A 1 159 ? 12.099 2.166 -6.266 1.00 95.56 159 LYS A O 1
ATOM 1230 N N . LEU A 1 160 ? 10.649 3.168 -4.860 1.00 96.00 160 LEU A N 1
ATOM 1231 C CA . LEU A 1 160 ? 9.512 3.114 -5.781 1.00 96.00 160 LEU A CA 1
ATOM 1232 C C . LEU A 1 160 ? 9.849 3.768 -7.123 1.00 96.00 160 LEU A C 1
ATOM 1234 O O . LEU A 1 160 ? 9.644 3.164 -8.165 1.00 96.00 160 LEU A O 1
ATOM 1238 N N . GLU A 1 161 ? 10.468 4.946 -7.090 1.00 94.31 161 GLU A N 1
ATOM 1239 C CA . GLU A 1 161 ? 10.910 5.666 -8.287 1.00 94.31 161 GLU A CA 1
ATOM 1240 C C . GLU A 1 161 ? 11.951 4.895 -9.106 1.00 94.31 161 GLU A C 1
ATOM 1242 O O . GLU A 1 161 ? 11.881 4.882 -10.333 1.00 94.31 161 GLU A O 1
ATOM 1247 N N . ASP A 1 162 ? 12.903 4.225 -8.449 1.00 93.25 162 ASP A N 1
ATOM 1248 C CA . ASP A 1 162 ? 13.907 3.420 -9.150 1.00 93.25 162 ASP A CA 1
ATOM 1249 C C . ASP A 1 162 ? 13.249 2.209 -9.821 1.00 93.25 162 ASP A C 1
ATOM 1251 O O . ASP A 1 162 ? 13.541 1.904 -10.977 1.00 93.25 162 ASP A O 1
ATOM 1255 N N . LEU A 1 163 ? 12.325 1.541 -9.124 1.00 94.94 163 LEU A N 1
ATOM 1256 C CA . LEU A 1 163 ? 11.568 0.421 -9.679 1.00 94.94 163 LEU A CA 1
ATOM 1257 C C . LEU A 1 163 ? 10.650 0.870 -10.826 1.00 94.94 163 LEU A C 1
ATOM 1259 O O . LEU A 1 163 ? 10.578 0.196 -11.854 1.00 94.94 163 LEU A O 1
ATOM 1263 N N . TYR A 1 164 ? 9.991 2.019 -10.686 1.00 94.62 164 TYR A N 1
ATOM 1264 C CA . TYR A 1 164 ? 9.163 2.618 -11.727 1.00 94.62 164 TYR A CA 1
ATOM 1265 C C . TYR A 1 164 ? 9.998 2.936 -12.968 1.00 94.62 164 TYR A C 1
ATOM 1267 O O . TYR A 1 164 ? 9.655 2.505 -14.066 1.00 94.62 164 TYR A O 1
ATOM 1275 N N . ARG A 1 165 ? 11.163 3.574 -12.793 1.00 92.44 165 ARG A N 1
ATOM 1276 C CA . ARG A 1 165 ? 12.096 3.855 -13.892 1.00 92.44 165 ARG A CA 1
ATOM 1277 C C . ARG A 1 165 ? 12.519 2.587 -14.626 1.00 92.44 165 ARG A C 1
ATOM 1279 O O . ARG A 1 165 ? 12.567 2.587 -15.848 1.00 92.44 165 ARG A O 1
ATOM 1286 N N . ILE A 1 166 ? 12.796 1.500 -13.905 1.00 91.06 166 ILE A N 1
ATOM 1287 C CA . ILE A 1 166 ? 13.168 0.214 -14.517 1.00 91.06 166 ILE A CA 1
ATOM 1288 C C . ILE A 1 166 ? 12.000 -0.409 -15.282 1.00 91.06 166 ILE A C 1
ATOM 1290 O O . ILE A 1 166 ? 12.195 -0.981 -16.351 1.00 91.06 166 ILE A O 1
ATOM 1294 N N . THR A 1 167 ? 10.795 -0.349 -14.717 1.00 90.88 167 THR A N 1
ATOM 1295 C CA . THR A 1 167 ? 9.624 -1.039 -15.269 1.00 90.88 167 THR A CA 1
ATOM 1296 C C . THR A 1 167 ? 8.959 -0.280 -16.413 1.00 90.88 167 THR A C 1
ATOM 1298 O O . THR A 1 167 ? 8.360 -0.930 -17.268 1.00 90.88 167 THR A O 1
ATOM 1301 N N . GLN A 1 168 ? 9.064 1.051 -16.431 1.00 90.19 168 GLN A N 1
ATOM 1302 C CA . GLN A 1 168 ? 8.409 1.934 -17.403 1.00 90.19 168 GLN A CA 1
ATOM 1303 C C . GLN A 1 168 ? 9.373 2.684 -18.321 1.00 90.19 168 GLN A C 1
ATOM 1305 O O . GLN A 1 168 ? 8.917 3.340 -19.249 1.00 90.19 168 GLN A O 1
ATOM 1310 N N . GLU A 1 169 ? 10.683 2.625 -18.064 1.00 89.56 169 GLU A N 1
ATOM 1311 C CA . GLU A 1 169 ? 11.680 3.436 -18.779 1.00 89.56 169 GLU A CA 1
ATOM 1312 C C . GLU A 1 169 ? 11.307 4.936 -18.769 1.00 89.56 169 GLU A C 1
ATOM 1314 O O . GLU A 1 169 ? 11.470 5.650 -19.753 1.00 89.56 169 GLU A O 1
ATOM 1319 N N . ALA A 1 170 ? 10.776 5.413 -17.637 1.00 88.50 170 ALA A N 1
ATOM 1320 C CA . ALA A 1 170 ? 10.249 6.764 -17.469 1.00 88.50 170 ALA A CA 1
ATOM 1321 C C . ALA A 1 170 ? 10.510 7.310 -16.057 1.00 88.50 170 ALA A C 1
ATOM 1323 O O . ALA A 1 170 ? 10.627 6.554 -15.089 1.00 88.50 170 ALA A O 1
ATOM 1324 N N . HIS A 1 171 ? 10.556 8.633 -15.919 1.00 89.38 171 HIS A N 1
ATOM 1325 C CA . HIS A 1 171 ? 10.555 9.294 -14.615 1.00 89.38 171 HIS A CA 1
ATOM 1326 C C . HIS A 1 171 ? 9.121 9.493 -14.126 1.00 89.38 171 HIS A C 1
ATOM 1328 O O . HIS A 1 171 ? 8.276 9.988 -14.871 1.00 89.38 171 HIS A O 1
ATOM 1334 N N . MET A 1 172 ? 8.850 9.150 -12.865 1.00 91.50 172 MET A N 1
ATOM 1335 C CA . MET A 1 172 ? 7.586 9.518 -12.229 1.00 91.50 172 MET A CA 1
ATOM 1336 C C . MET A 1 172 ? 7.670 10.932 -11.653 1.00 91.50 172 MET A C 1
ATOM 1338 O O . MET A 1 172 ? 8.602 11.264 -10.917 1.00 91.50 172 MET A O 1
ATOM 1342 N N . GLU A 1 173 ? 6.676 11.756 -11.957 1.00 89.50 173 GLU A N 1
ATOM 1343 C CA . GLU A 1 173 ? 6.434 13.021 -11.272 1.00 89.50 173 GLU A CA 1
ATOM 1344 C C . GLU A 1 173 ? 5.291 12.865 -10.266 1.00 89.50 173 GLU A C 1
ATOM 1346 O O . GLU A 1 173 ? 4.453 11.969 -10.368 1.00 89.50 173 GLU A O 1
ATOM 1351 N N . GLY A 1 174 ? 5.269 13.746 -9.265 1.00 81.38 174 GLY A N 1
ATOM 1352 C CA . GLY A 1 174 ? 4.174 13.795 -8.303 1.00 81.38 174 GLY A CA 1
ATOM 1353 C C . GLY A 1 174 ? 4.334 12.962 -7.029 1.00 81.38 174 GLY A C 1
ATOM 1354 O O . GLY A 1 174 ? 3.334 12.800 -6.333 1.00 81.38 174 GLY A O 1
ATOM 1355 N N . ARG A 1 175 ? 5.563 12.528 -6.704 1.00 83.50 175 ARG A N 1
ATOM 1356 C CA . ARG A 1 175 ? 5.954 11.850 -5.445 1.00 83.50 175 ARG A CA 1
ATOM 1357 C C . ARG A 1 175 ? 5.344 12.501 -4.195 1.00 83.50 175 ARG A C 1
ATOM 1359 O O . ARG A 1 175 ? 5.087 13.714 -4.199 1.00 83.50 175 ARG A O 1
ATOM 1366 N N . HIS A 1 176 ? 5.243 11.719 -3.120 1.00 83.94 176 HIS A N 1
ATOM 1367 C CA . HIS A 1 176 ? 4.671 12.141 -1.833 1.00 83.94 176 HIS A CA 1
ATOM 1368 C C . HIS A 1 176 ? 3.180 12.451 -1.954 1.00 83.94 176 HIS A C 1
ATOM 1370 O O . HIS A 1 176 ? 2.663 13.438 -1.424 1.00 83.94 176 HIS A O 1
ATOM 1376 N N . ASN A 1 177 ? 2.510 11.649 -2.770 1.00 90.19 177 ASN A N 1
ATOM 1377 C CA . ASN A 1 177 ? 1.074 11.666 -2.903 1.00 90.19 177 ASN A CA 1
ATOM 1378 C C . ASN A 1 177 ? 0.638 10.209 -2.921 1.00 90.19 177 ASN A C 1
ATOM 1380 O O . ASN A 1 177 ? 0.854 9.529 -3.922 1.00 90.19 177 ASN A O 1
ATOM 1384 N N . ALA A 1 178 ? -0.016 9.767 -1.844 1.00 90.75 178 ALA A N 1
ATOM 1385 C CA . ALA A 1 178 ? -0.390 8.366 -1.671 1.00 90.75 178 ALA A CA 1
ATOM 1386 C C . ALA A 1 178 ? -1.096 7.773 -2.900 1.00 90.75 178 ALA A C 1
ATOM 1388 O O . ALA A 1 178 ? -0.874 6.619 -3.245 1.00 90.75 178 ALA A O 1
ATOM 1389 N N . LEU A 1 179 ? -1.928 8.538 -3.612 1.00 90.25 179 LEU A N 1
ATOM 1390 C CA . LEU A 1 179 ? -2.602 8.014 -4.796 1.00 90.25 179 LEU A CA 1
ATOM 1391 C C . LEU A 1 179 ? -1.653 7.871 -5.997 1.00 90.25 179 LEU A C 1
ATOM 1393 O O . LEU A 1 179 ? -1.669 6.839 -6.668 1.00 90.25 179 LEU A O 1
ATOM 1397 N N . ALA A 1 180 ? -0.817 8.873 -6.268 1.00 91.12 180 ALA A N 1
ATOM 1398 C CA . ALA A 1 180 ? 0.194 8.781 -7.321 1.00 91.12 180 ALA A CA 1
ATOM 1399 C C . ALA A 1 180 ? 1.190 7.639 -7.045 1.00 91.12 180 ALA A C 1
ATOM 1401 O O . ALA A 1 180 ? 1.540 6.891 -7.959 1.00 91.12 180 ALA A O 1
ATOM 1402 N N . ASP A 1 181 ? 1.589 7.460 -5.785 1.00 94.69 181 ASP A N 1
ATOM 1403 C CA . ASP A 1 181 ? 2.517 6.414 -5.359 1.00 94.69 181 ASP A CA 1
ATOM 1404 C C . ASP A 1 181 ? 1.850 5.019 -5.383 1.00 94.69 181 ASP A C 1
ATOM 1406 O O . ASP A 1 181 ? 2.440 4.059 -5.892 1.00 94.69 181 ASP A O 1
ATOM 1410 N N . ALA A 1 182 ? 0.571 4.899 -4.998 1.00 94.50 182 ALA A N 1
ATOM 1411 C CA . ALA A 1 182 ? -0.215 3.676 -5.195 1.00 94.50 182 ALA A CA 1
ATOM 1412 C C . ALA A 1 182 ? -0.358 3.313 -6.685 1.00 94.50 182 ALA A C 1
ATOM 1414 O O . ALA A 1 182 ? -0.238 2.141 -7.051 1.00 94.50 182 ALA A O 1
ATOM 1415 N N . LEU A 1 183 ? -0.562 4.302 -7.562 1.00 92.75 183 LEU A N 1
ATOM 1416 C CA . LEU A 1 183 ? -0.636 4.095 -9.009 1.00 92.75 183 LEU A CA 1
ATOM 1417 C C . LEU A 1 183 ? 0.719 3.662 -9.590 1.00 92.75 183 LEU A C 1
ATOM 1419 O O . LEU A 1 183 ? 0.776 2.696 -10.354 1.00 92.75 183 LEU A O 1
ATOM 1423 N N . ALA A 1 184 ? 1.819 4.306 -9.189 1.00 94.81 184 ALA A N 1
ATOM 1424 C CA . ALA A 1 184 ? 3.171 3.884 -9.559 1.00 94.81 184 ALA A CA 1
ATOM 1425 C C . ALA A 1 184 ? 3.440 2.437 -9.120 1.00 94.81 184 ALA A C 1
ATOM 1427 O O . ALA A 1 184 ? 3.974 1.631 -9.888 1.00 94.81 184 ALA A O 1
ATOM 1428 N N . CYS A 1 185 ? 3.037 2.092 -7.895 1.00 95.81 185 CYS A N 1
ATOM 1429 C CA . CYS A 1 185 ? 3.160 0.750 -7.344 1.00 95.81 185 CYS A CA 1
ATOM 1430 C C . CYS A 1 185 ? 2.346 -0.267 -8.153 1.00 95.81 185 CYS A C 1
ATOM 1432 O O . CYS A 1 185 ? 2.872 -1.326 -8.495 1.00 95.81 185 CYS A O 1
ATOM 1434 N N . LEU A 1 186 ? 1.108 0.069 -8.523 1.00 94.06 186 LEU A N 1
ATOM 1435 C CA . LEU A 1 186 ? 0.257 -0.753 -9.380 1.00 94.06 186 LEU A CA 1
ATOM 1436 C C . LEU A 1 186 ? 0.910 -1.008 -10.750 1.00 94.06 186 LEU A C 1
ATOM 1438 O O . LEU A 1 186 ? 0.947 -2.142 -11.230 1.00 94.06 186 LEU A O 1
ATOM 1442 N N . ILE A 1 187 ? 1.464 0.033 -11.369 1.00 92.94 187 ILE A N 1
ATOM 1443 C CA . ILE A 1 187 ? 2.165 -0.068 -12.654 1.00 92.94 187 ILE A CA 1
ATOM 1444 C C . ILE A 1 187 ? 3.386 -0.997 -12.535 1.00 92.94 187 ILE A C 1
ATOM 1446 O O . ILE A 1 187 ? 3.565 -1.906 -13.354 1.00 92.94 187 ILE A O 1
ATOM 1450 N N . CYS A 1 188 ? 4.185 -0.838 -11.475 1.00 95.06 188 CYS A N 1
ATOM 1451 C CA . CYS A 1 188 ? 5.309 -1.731 -11.183 1.00 95.06 188 CYS A CA 1
ATOM 1452 C C . CYS A 1 188 ? 4.839 -3.177 -10.972 1.00 95.06 188 CYS A C 1
ATOM 1454 O O . CYS A 1 188 ? 5.435 -4.106 -11.514 1.00 95.06 188 CYS A O 1
ATOM 1456 N N . LEU A 1 189 ? 3.761 -3.370 -10.206 1.00 94.81 189 LEU A N 1
ATOM 1457 C CA . LEU A 1 189 ? 3.185 -4.674 -9.898 1.00 94.81 189 LEU A CA 1
ATOM 1458 C C . LEU A 1 189 ? 2.759 -5.414 -11.167 1.00 94.81 189 LEU A C 1
ATOM 1460 O O . LEU A 1 189 ? 3.152 -6.565 -11.352 1.00 94.81 189 LEU A O 1
ATOM 1464 N N . ARG A 1 190 ? 2.019 -4.743 -12.059 1.00 91.94 190 ARG A N 1
ATOM 1465 C CA . ARG A 1 190 ? 1.609 -5.291 -13.362 1.00 91.94 190 ARG A CA 1
ATOM 1466 C C . ARG A 1 190 ? 2.815 -5.722 -14.183 1.00 91.94 190 ARG A C 1
ATOM 1468 O O . ARG A 1 190 ? 2.835 -6.827 -14.719 1.00 91.94 190 ARG A O 1
ATOM 1475 N N . ARG A 1 191 ? 3.848 -4.875 -14.255 1.00 92.81 191 ARG A N 1
ATOM 1476 C CA . ARG A 1 191 ? 5.045 -5.201 -15.034 1.00 92.81 191 ARG A CA 1
ATOM 1477 C C . ARG A 1 191 ? 5.790 -6.403 -14.458 1.00 92.81 191 ARG A C 1
ATOM 1479 O O . ARG A 1 191 ? 6.170 -7.291 -15.216 1.00 92.81 191 ARG A O 1
ATOM 1486 N N . LEU A 1 192 ? 5.991 -6.445 -13.142 1.00 93.19 192 LEU A N 1
ATOM 1487 C CA . LEU A 1 192 ? 6.633 -7.576 -12.470 1.00 93.19 192 LEU A CA 1
ATOM 1488 C C . LEU A 1 192 ? 5.825 -8.865 -12.653 1.00 93.19 192 LEU A C 1
ATOM 1490 O O . LEU A 1 192 ? 6.398 -9.901 -12.977 1.00 93.19 192 LEU A O 1
ATOM 1494 N N . HIS A 1 193 ? 4.500 -8.804 -12.511 1.00 92.44 193 HIS A N 1
ATOM 1495 C CA . HIS A 1 193 ? 3.621 -9.948 -12.752 1.00 92.44 193 HIS A CA 1
ATOM 1496 C C . HIS A 1 193 ? 3.743 -10.468 -14.186 1.00 92.44 193 HIS A C 1
ATOM 1498 O O . HIS A 1 193 ? 4.029 -11.650 -14.366 1.00 92.44 193 HIS A O 1
ATOM 1504 N N . ALA A 1 194 ? 3.634 -9.588 -15.186 1.00 90.62 194 ALA A N 1
ATOM 1505 C CA . ALA A 1 194 ? 3.741 -9.956 -16.596 1.00 90.62 194 ALA A CA 1
ATOM 1506 C C . ALA A 1 194 ? 5.075 -10.651 -16.914 1.00 90.62 194 ALA A C 1
ATOM 1508 O O . ALA A 1 194 ? 5.100 -11.659 -17.614 1.00 90.62 194 ALA A O 1
ATOM 1509 N N . VAL A 1 195 ? 6.186 -10.163 -16.355 1.00 91.06 195 VAL A N 1
ATOM 1510 C CA . VAL A 1 195 ? 7.506 -10.800 -16.506 1.00 91.06 195 VAL A CA 1
ATOM 1511 C C . VAL A 1 195 ? 7.536 -12.168 -15.823 1.00 91.06 195 VAL A C 1
ATOM 1513 O O . VAL A 1 195 ? 8.023 -13.135 -16.403 1.00 91.06 195 VAL A O 1
ATOM 1516 N N . ALA A 1 196 ? 6.995 -12.271 -14.607 1.00 90.75 196 ALA A N 1
ATOM 1517 C CA . ALA A 1 196 ? 7.007 -13.504 -13.824 1.00 90.75 196 ALA A CA 1
ATOM 1518 C C . ALA A 1 196 ? 6.208 -14.647 -14.471 1.00 90.75 196 ALA A C 1
ATOM 1520 O O . ALA A 1 196 ? 6.528 -15.812 -14.241 1.00 90.75 196 ALA A O 1
ATOM 1521 N N . VAL A 1 197 ? 5.189 -14.323 -15.272 1.00 90.50 197 VAL A N 1
ATOM 1522 C CA . VAL A 1 197 ? 4.369 -15.303 -16.006 1.00 90.50 197 VAL A CA 1
ATOM 1523 C C . VAL A 1 197 ? 4.792 -15.478 -17.470 1.00 90.50 197 VAL A C 1
ATOM 1525 O O . VAL A 1 197 ? 4.109 -16.165 -18.221 1.00 90.50 197 VAL A O 1
ATOM 1528 N N . GLY A 1 198 ? 5.901 -14.861 -17.894 1.00 88.44 198 GLY A N 1
ATOM 1529 C CA . GLY A 1 198 ? 6.402 -14.945 -19.271 1.00 88.44 198 GLY A CA 1
ATOM 1530 C C . GLY A 1 198 ? 5.608 -14.129 -20.301 1.00 88.44 198 GLY A C 1
ATOM 1531 O O . GLY A 1 198 ? 5.836 -14.277 -21.497 1.00 88.44 198 GLY A O 1
ATOM 1532 N N . GLY A 1 199 ? 4.699 -13.257 -19.858 1.00 85.19 199 GLY A N 1
ATOM 1533 C CA . GLY A 1 199 ? 3.895 -12.370 -20.707 1.00 85.19 199 GLY A CA 1
ATOM 1534 C C . GLY A 1 199 ? 4.582 -11.054 -21.096 1.00 85.19 199 GLY A C 1
ATOM 1535 O O . GLY A 1 199 ? 4.013 -10.264 -21.842 1.00 85.19 199 GLY A O 1
ATOM 1536 N N . ALA A 1 200 ? 5.792 -10.787 -20.598 1.00 85.75 200 ALA A N 1
ATOM 1537 C CA . ALA A 1 200 ? 6.571 -9.595 -20.925 1.00 85.75 200 ALA A CA 1
ATOM 1538 C C . ALA A 1 200 ? 8.078 -9.898 -20.990 1.00 85.75 200 ALA A C 1
ATOM 1540 O O . ALA A 1 200 ? 8.546 -10.806 -20.298 1.00 85.75 200 ALA A O 1
ATOM 1541 N N . PRO A 1 201 ? 8.863 -9.129 -21.773 1.00 85.62 201 PRO A N 1
ATOM 1542 C CA . PRO A 1 201 ? 10.298 -9.353 -21.867 1.00 85.62 201 PRO A CA 1
ATOM 1543 C C . PRO A 1 201 ? 10.996 -9.104 -20.519 1.00 85.62 201 PRO A C 1
ATOM 1545 O O . PRO A 1 201 ? 10.558 -8.225 -19.761 1.00 85.62 201 PRO A O 1
ATOM 1548 N N . PRO A 1 202 ? 12.097 -9.829 -20.231 1.00 85.38 202 PRO A N 1
ATOM 1549 C CA . PRO A 1 202 ? 12.858 -9.663 -19.002 1.00 85.38 202 PRO A CA 1
ATOM 1550 C C . PRO A 1 202 ? 13.261 -8.209 -18.783 1.00 85.38 202 PRO A C 1
ATOM 1552 O O . PRO A 1 202 ? 13.669 -7.503 -19.706 1.00 85.38 202 PRO A O 1
ATOM 1555 N N . LEU A 1 203 ? 13.153 -7.761 -17.540 1.00 83.94 203 LEU A N 1
ATOM 1556 C CA . LEU A 1 203 ? 13.627 -6.444 -17.149 1.00 83.94 203 LEU A CA 1
ATOM 1557 C C . LEU A 1 203 ? 15.154 -6.478 -17.028 1.00 83.94 203 LEU A C 1
ATOM 1559 O O . LEU A 1 203 ? 15.710 -7.411 -16.451 1.00 83.94 203 LEU A O 1
ATOM 1563 N N . SER A 1 204 ? 15.836 -5.452 -17.536 1.00 74.94 204 SER A N 1
ATOM 1564 C CA . SER A 1 204 ? 17.282 -5.308 -17.341 1.00 74.94 204 SER A CA 1
ATOM 1565 C C . SER A 1 204 ? 17.558 -4.270 -16.257 1.00 74.94 204 SER A C 1
ATOM 1567 O O . SER A 1 204 ? 17.086 -3.135 -16.342 1.00 74.94 204 SER A O 1
ATOM 1569 N N . SER A 1 205 ? 18.386 -4.623 -15.276 1.00 66.50 205 SER A N 1
ATOM 1570 C CA . SER A 1 205 ? 18.927 -3.664 -14.306 1.00 66.50 205 SER A CA 1
ATOM 1571 C C . SER A 1 205 ? 19.952 -2.707 -14.936 1.00 66.50 205 SER A C 1
ATOM 1573 O O . SER A 1 205 ? 20.196 -1.630 -14.397 1.00 66.50 205 SER A O 1
ATOM 1575 N N . ALA A 1 206 ? 20.507 -3.049 -16.107 1.00 58.19 206 ALA A N 1
ATOM 1576 C CA . ALA A 1 206 ? 21.535 -2.269 -16.801 1.00 58.19 206 ALA A CA 1
ATOM 1577 C C . ALA A 1 206 ? 21.050 -0.879 -17.257 1.00 58.19 206 ALA A C 1
ATOM 1579 O O . ALA A 1 206 ? 21.820 0.078 -17.220 1.00 58.19 206 ALA A O 1
ATOM 1580 N N . LYS A 1 207 ? 19.767 -0.734 -17.618 1.00 53.31 207 LYS A N 1
ATOM 1581 C CA . LYS A 1 207 ? 19.163 0.572 -17.956 1.00 53.31 207 LYS A CA 1
ATOM 1582 C C . LYS A 1 207 ? 18.880 1.453 -16.729 1.00 53.31 207 LYS A C 1
ATOM 1584 O O . LYS A 1 207 ? 18.701 2.656 -16.861 1.00 53.31 207 LYS A O 1
ATOM 1589 N N . ALA A 1 208 ? 18.865 0.888 -15.522 1.00 52.19 208 ALA A N 1
ATOM 1590 C CA . ALA A 1 208 ? 18.407 1.580 -14.318 1.00 52.19 208 ALA A CA 1
ATOM 1591 C C . ALA A 1 208 ? 19.362 2.661 -13.792 1.00 52.19 208 ALA A C 1
ATOM 1593 O O . ALA A 1 208 ? 18.949 3.470 -12.964 1.00 52.19 208 ALA A O 1
ATOM 1594 N N . VAL A 1 209 ? 20.638 2.626 -14.188 1.00 50.25 209 VAL A N 1
ATOM 1595 C CA . VAL A 1 209 ? 21.734 3.301 -13.463 1.00 50.25 209 VAL A CA 1
ATOM 1596 C C . VAL A 1 209 ? 22.339 4.473 -14.255 1.00 50.25 209 VAL A C 1
ATOM 1598 O O . VAL A 1 209 ? 23.225 5.168 -13.765 1.00 50.25 209 VAL A O 1
ATOM 1601 N N . GLY A 1 210 ? 21.843 4.753 -15.463 1.00 51.25 210 GLY A N 1
ATOM 1602 C CA . GLY A 1 210 ? 22.300 5.890 -16.260 1.00 51.25 210 GLY A CA 1
ATOM 1603 C C . GLY A 1 210 ? 21.725 7.215 -15.763 1.00 51.25 210 GLY A C 1
ATOM 1604 O O . GLY A 1 210 ? 20.677 7.646 -16.236 1.00 51.25 210 GLY A O 1
ATOM 1605 N N . ALA A 1 211 ? 22.411 7.891 -14.840 1.00 46.75 211 ALA A N 1
ATOM 1606 C CA . ALA A 1 211 ? 22.180 9.312 -14.589 1.00 46.75 211 ALA A CA 1
ATOM 1607 C C . ALA A 1 211 ? 22.528 10.093 -15.873 1.00 46.75 211 ALA A C 1
ATOM 1609 O O . ALA A 1 211 ? 23.703 10.316 -16.152 1.00 46.75 211 ALA A O 1
ATOM 1610 N N . GLY A 1 212 ? 21.523 10.434 -16.686 1.00 56.72 212 GLY A N 1
ATOM 1611 C CA . GLY A 1 212 ? 21.712 11.200 -17.926 1.00 56.72 212 GLY A CA 1
ATOM 1612 C C . GLY A 1 212 ? 20.908 10.744 -19.146 1.00 56.72 212 GLY A C 1
ATOM 1613 O O . GLY A 1 212 ? 21.100 11.313 -20.215 1.00 56.72 212 GLY A O 1
ATOM 1614 N N . GLN A 1 213 ? 20.032 9.742 -19.030 1.00 63.50 213 GLN A N 1
ATOM 1615 C CA . GLN A 1 213 ? 19.092 9.435 -20.113 1.00 63.50 213 GLN A CA 1
ATOM 1616 C C . GLN A 1 213 ? 17.917 10.418 -20.090 1.00 63.50 213 GLN A C 1
ATOM 1618 O O . GLN A 1 213 ? 17.320 10.643 -19.039 1.00 63.50 213 GLN A O 1
ATOM 1623 N N . ASP A 1 214 ? 17.594 10.987 -21.251 1.00 80.06 214 ASP A N 1
ATOM 1624 C CA . ASP A 1 214 ? 16.409 11.822 -21.459 1.00 80.06 214 ASP A CA 1
ATOM 1625 C C . ASP A 1 214 ? 15.171 10.915 -21.550 1.00 80.06 214 ASP A C 1
ATOM 1627 O O . ASP A 1 214 ? 14.695 10.567 -22.630 1.00 80.06 214 ASP A O 1
ATOM 1631 N N . LEU A 1 215 ? 14.743 10.395 -20.396 1.00 82.06 215 LEU A N 1
ATOM 1632 C CA . LEU A 1 215 ? 13.554 9.556 -20.298 1.00 82.06 215 LEU A CA 1
ATOM 1633 C C . LEU A 1 215 ? 12.303 10.433 -20.169 1.00 82.06 215 LEU A C 1
ATOM 1635 O O . LEU A 1 215 ? 12.336 11.449 -19.463 1.00 82.06 215 LEU A O 1
ATOM 1639 N N . PRO A 1 216 ? 11.175 10.022 -20.774 1.00 87.38 216 PRO A N 1
ATOM 1640 C CA . PRO A 1 216 ? 9.923 10.746 -20.636 1.00 87.38 216 PRO A CA 1
ATOM 1641 C C . PRO A 1 216 ? 9.508 10.839 -19.166 1.00 87.38 216 PRO A C 1
ATOM 1643 O O . PRO A 1 216 ? 9.738 9.933 -18.358 1.00 87.38 216 PRO A O 1
ATOM 1646 N N . ARG A 1 217 ? 8.873 11.957 -18.824 1.00 87.75 217 ARG A N 1
ATOM 1647 C CA . ARG A 1 217 ? 8.298 12.205 -17.503 1.00 87.75 217 ARG A CA 1
ATOM 1648 C C . ARG A 1 217 ? 6.806 11.945 -17.550 1.00 87.75 217 ARG A C 1
ATOM 1650 O O . ARG A 1 217 ? 6.119 12.409 -18.457 1.00 87.75 217 ARG A O 1
ATOM 1657 N N . VAL A 1 218 ? 6.320 11.199 -16.570 1.00 89.44 218 VAL A N 1
ATOM 1658 C CA . VAL A 1 218 ? 4.909 10.852 -16.437 1.00 89.44 218 VAL A CA 1
ATOM 1659 C C . VAL A 1 218 ? 4.363 11.524 -15.187 1.00 89.44 218 VAL A C 1
ATOM 1661 O O . VAL A 1 218 ? 4.784 11.206 -14.074 1.00 89.44 218 VAL A O 1
ATOM 1664 N N . ASP A 1 219 ? 3.412 12.438 -15.376 1.00 89.62 219 ASP A N 1
ATOM 1665 C CA . ASP A 1 219 ? 2.678 13.063 -14.279 1.00 89.62 219 ASP A CA 1
ATOM 1666 C C . ASP A 1 219 ? 1.598 12.109 -13.757 1.00 89.62 219 ASP A C 1
ATOM 1668 O O . ASP A 1 219 ? 0.486 12.012 -14.289 1.00 89.62 219 ASP A O 1
ATOM 1672 N N . LEU A 1 220 ? 1.939 11.392 -12.689 1.00 88.44 220 LEU A N 1
ATOM 1673 C CA . LEU A 1 220 ? 1.025 10.449 -12.059 1.00 88.44 220 LEU A CA 1
ATOM 1674 C C . LEU A 1 220 ? -0.078 11.139 -11.255 1.00 88.44 220 LEU A C 1
ATOM 1676 O O . LEU A 1 220 ? -1.105 10.511 -11.008 1.00 88.44 220 LEU A O 1
ATOM 1680 N N . ARG A 1 221 ? 0.064 12.422 -10.891 1.00 82.44 221 ARG A N 1
ATOM 1681 C CA . ARG A 1 221 ? -1.032 13.179 -10.260 1.00 82.44 221 ARG A CA 1
ATOM 1682 C C . ARG A 1 221 ? -2.126 13.462 -11.271 1.00 82.44 221 ARG A C 1
ATOM 1684 O O . ARG A 1 221 ? -3.302 13.293 -10.951 1.00 82.44 221 ARG A O 1
ATOM 1691 N N . LYS A 1 222 ? -1.745 13.832 -12.495 1.00 86.25 222 LYS A N 1
ATOM 1692 C CA . LYS A 1 222 ? -2.699 14.002 -13.592 1.00 86.25 222 LYS A CA 1
ATOM 1693 C C . LYS A 1 222 ? -3.427 12.691 -13.900 1.00 86.25 222 LYS A C 1
ATOM 1695 O O . LYS A 1 222 ? -4.654 12.680 -13.917 1.00 86.25 222 LYS A O 1
ATOM 1700 N N . GLN A 1 223 ? -2.700 11.579 -14.040 1.00 84.94 223 GLN A N 1
ATOM 1701 C CA . GLN A 1 223 ? -3.326 10.268 -14.274 1.00 84.94 223 GLN A CA 1
ATOM 1702 C C . GLN A 1 223 ? -4.246 9.844 -13.122 1.00 84.94 223 GLN A C 1
ATOM 1704 O O . GLN A 1 223 ? -5.355 9.365 -13.349 1.00 84.94 223 GLN A O 1
ATOM 1709 N N . ALA A 1 224 ? -3.821 10.059 -11.877 1.00 83.75 224 ALA A N 1
ATOM 1710 C CA . ALA A 1 224 ? -4.644 9.809 -10.701 1.00 83.75 224 ALA A CA 1
ATOM 1711 C C . ALA A 1 224 ? -5.947 10.628 -10.711 1.00 83.75 224 ALA A C 1
ATOM 1713 O O . ALA A 1 224 ? -7.010 10.096 -10.388 1.00 83.75 224 ALA A O 1
ATOM 1714 N N . ALA A 1 225 ? -5.884 11.906 -11.101 1.00 85.50 225 ALA A N 1
ATOM 1715 C CA . ALA A 1 225 ? -7.055 12.770 -11.232 1.00 85.50 225 ALA A CA 1
ATOM 1716 C C . ALA A 1 225 ? -7.999 12.316 -12.361 1.00 85.50 225 ALA A C 1
ATOM 1718 O O . ALA A 1 225 ? -9.217 12.350 -12.195 1.00 85.50 225 ALA A O 1
ATOM 1719 N N . GLU A 1 226 ? -7.459 11.835 -13.481 1.00 87.25 226 GLU A N 1
ATOM 1720 C CA . GLU A 1 226 ? -8.249 11.292 -14.593 1.00 87.25 226 GLU A CA 1
ATOM 1721 C C . GLU A 1 226 ? -8.959 9.986 -14.211 1.00 87.25 226 GLU A C 1
ATOM 1723 O O . GLU A 1 226 ? -10.157 9.840 -14.464 1.00 87.25 226 GLU A O 1
ATOM 1728 N N . ILE A 1 227 ? -8.253 9.058 -13.553 1.00 83.88 227 ILE A N 1
ATOM 1729 C CA . ILE A 1 227 ? -8.831 7.802 -13.046 1.00 83.88 227 ILE A CA 1
ATOM 1730 C C . ILE A 1 227 ? -9.950 8.101 -12.052 1.00 83.88 227 ILE A C 1
ATOM 1732 O O . ILE A 1 227 ? -11.028 7.519 -12.148 1.00 83.88 227 ILE A O 1
ATOM 1736 N N . ARG A 1 228 ? -9.719 9.043 -11.136 1.00 82.38 228 ARG A N 1
ATOM 1737 C CA . ARG A 1 228 ? -10.735 9.539 -10.207 1.00 82.38 228 ARG A CA 1
ATOM 1738 C C . ARG A 1 228 ? -11.976 10.021 -10.941 1.00 82.38 228 ARG A C 1
ATOM 1740 O O . ARG A 1 228 ? -13.055 9.504 -10.686 1.00 82.38 228 ARG A O 1
ATOM 1747 N N . ALA A 1 229 ? -11.820 10.972 -11.859 1.00 85.44 229 ALA A N 1
ATOM 1748 C CA . ALA A 1 229 ? -12.953 11.557 -12.563 1.00 85.44 229 ALA A CA 1
ATOM 1749 C C . ALA A 1 229 ? -13.719 10.498 -13.372 1.00 85.44 229 ALA A C 1
ATOM 1751 O O . ALA A 1 229 ? -14.937 10.568 -13.508 1.00 85.44 229 ALA A O 1
ATOM 1752 N N . ARG A 1 230 ? -13.012 9.489 -13.901 1.00 84.38 230 ARG A N 1
ATOM 1753 C CA . ARG A 1 230 ? -13.623 8.331 -14.565 1.00 84.38 230 ARG A CA 1
ATOM 1754 C C . ARG A 1 230 ? -14.469 7.499 -13.597 1.00 84.38 230 ARG A C 1
ATOM 1756 O O . ARG A 1 230 ? -15.577 7.125 -13.961 1.00 84.38 230 ARG A O 1
ATOM 1763 N N . LEU A 1 231 ? -13.958 7.214 -12.402 1.00 81.00 231 LEU A N 1
ATOM 1764 C CA . LEU A 1 231 ? -14.652 6.408 -11.394 1.00 81.00 231 LEU A CA 1
ATOM 1765 C C . LEU A 1 231 ? -15.829 7.149 -10.754 1.00 81.00 231 LEU A C 1
ATOM 1767 O O . LEU A 1 231 ? -16.872 6.542 -10.549 1.00 81.00 231 LEU A O 1
ATOM 1771 N N . GLU A 1 232 ? -15.694 8.449 -10.497 1.00 83.62 232 GLU A N 1
ATOM 1772 C CA . GLU A 1 232 ? -16.780 9.295 -9.986 1.00 83.62 232 GLU A CA 1
ATOM 1773 C C . GLU A 1 232 ? -17.952 9.327 -10.981 1.00 83.62 232 GLU A C 1
ATOM 1775 O O . GLU A 1 232 ? -19.077 9.025 -10.596 1.00 83.62 232 GLU A O 1
ATOM 1780 N N . ARG A 1 233 ? -17.682 9.530 -12.281 1.00 84.44 233 ARG A N 1
ATOM 1781 C CA . ARG A 1 233 ? -18.713 9.431 -13.334 1.00 84.44 233 ARG A CA 1
ATOM 1782 C C . ARG A 1 233 ? -19.354 8.048 -13.446 1.00 84.44 233 ARG A C 1
ATOM 1784 O O . ARG A 1 233 ? -20.508 7.948 -13.833 1.00 84.44 233 ARG A O 1
ATOM 1791 N N . ALA A 1 234 ? -18.609 6.980 -13.162 1.00 79.69 234 ALA A N 1
ATOM 1792 C CA . ALA A 1 234 ? -19.144 5.619 -13.196 1.00 79.69 234 ALA A CA 1
ATOM 1793 C C . ALA A 1 234 ? -19.998 5.281 -11.959 1.00 79.69 234 ALA A C 1
ATOM 1795 O O . ALA A 1 234 ? -20.801 4.353 -12.014 1.00 79.69 234 ALA A O 1
ATOM 1796 N N . ALA A 1 235 ? -19.803 6.004 -10.851 1.00 79.00 235 ALA A N 1
ATOM 1797 C CA . ALA A 1 235 ? -20.570 5.850 -9.620 1.00 79.00 235 ALA A CA 1
ATOM 1798 C C . ALA A 1 235 ? -21.840 6.715 -9.594 1.00 79.00 235 ALA A C 1
ATOM 1800 O O . ALA A 1 235 ? -22.739 6.441 -8.798 1.00 79.00 235 ALA A O 1
ATOM 1801 N N . GLU A 1 236 ? -21.923 7.749 -10.438 1.00 82.12 236 GLU A N 1
ATOM 1802 C CA . GLU A 1 236 ? -23.155 8.509 -10.623 1.00 82.12 236 GLU A CA 1
ATOM 1803 C C . GLU A 1 236 ? -24.258 7.571 -11.138 1.00 82.12 236 GLU A C 1
ATOM 1805 O O . GLU A 1 236 ? -24.055 6.863 -12.132 1.00 82.12 236 GLU A O 1
ATOM 1810 N N . PRO A 1 237 ? -25.425 7.515 -10.467 1.00 82.06 237 PRO A N 1
ATOM 1811 C CA . PRO A 1 237 ? -26.542 6.742 -10.978 1.00 82.06 237 PRO A CA 1
ATOM 1812 C C . PRO A 1 237 ? -26.887 7.259 -12.380 1.00 82.06 237 PRO A C 1
ATOM 1814 O O . PRO A 1 237 ? -26.789 8.470 -12.612 1.00 82.06 237 PRO A O 1
ATOM 1817 N N . PRO A 1 238 ? -27.285 6.379 -13.319 1.00 79.00 238 PRO A N 1
ATOM 1818 C CA . PRO A 1 238 ? -27.711 6.830 -14.635 1.00 79.00 238 PRO A CA 1
ATOM 1819 C C . PRO A 1 238 ? -28.761 7.920 -14.439 1.00 79.00 238 PRO A C 1
ATOM 1821 O O . PRO A 1 238 ? -29.678 7.741 -13.631 1.00 79.00 238 PRO A O 1
ATOM 1824 N N . ALA A 1 239 ? -28.579 9.060 -15.119 1.00 82.06 239 ALA A N 1
ATOM 1825 C CA . ALA A 1 239 ? -29.535 10.157 -15.061 1.00 82.06 239 ALA A CA 1
ATOM 1826 C C . ALA A 1 239 ? -30.930 9.558 -15.235 1.00 82.06 239 ALA A C 1
ATOM 1828 O O . ALA A 1 239 ? -31.144 8.785 -16.176 1.00 82.06 239 ALA A O 1
ATOM 1829 N N . ALA A 1 240 ? -31.828 9.842 -14.283 1.00 82.69 240 ALA A N 1
ATOM 1830 C CA . ALA A 1 240 ? -33.193 9.350 -14.361 1.00 82.69 240 ALA A CA 1
ATOM 1831 C C . ALA A 1 240 ? -33.694 9.649 -15.779 1.00 82.69 240 ALA A C 1
ATOM 1833 O O . ALA A 1 240 ? -33.456 10.771 -16.246 1.00 82.69 240 ALA A O 1
ATOM 1834 N N . PRO A 1 241 ? -34.280 8.663 -16.488 1.00 80.25 241 PRO A N 1
ATOM 1835 C CA . PRO A 1 241 ? -34.784 8.902 -17.830 1.00 80.25 241 PRO A CA 1
ATOM 1836 C C . PRO A 1 241 ? -35.632 10.161 -17.743 1.00 80.25 241 PRO A C 1
ATOM 1838 O O . PRO A 1 241 ? -36.519 10.230 -16.888 1.00 80.25 241 PRO A O 1
ATOM 1841 N N . GLN A 1 242 ? -35.266 11.186 -18.521 1.00 76.31 242 GLN A N 1
ATOM 1842 C CA . GLN A 1 242 ? -36.053 12.409 -18.572 1.00 76.31 242 GLN A CA 1
ATOM 1843 C C . GLN A 1 242 ? -37.468 11.937 -18.853 1.00 76.31 242 GLN A C 1
ATOM 1845 O O . GLN A 1 242 ? -37.682 11.225 -19.840 1.00 76.31 242 GLN A O 1
ATOM 1850 N N . ALA A 1 243 ? -38.381 12.209 -17.910 1.00 75.31 243 ALA A N 1
ATOM 1851 C CA . ALA A 1 243 ? -39.786 11.931 -18.130 1.00 75.31 243 ALA A CA 1
ATOM 1852 C C . ALA A 1 243 ? -40.083 12.490 -19.521 1.00 75.31 243 ALA A C 1
ATOM 1854 O O . ALA A 1 243 ? -39.629 13.614 -19.781 1.00 75.31 243 ALA A O 1
ATOM 1855 N N . PRO A 1 244 ? -40.675 11.690 -20.432 1.00 76.31 244 PRO A N 1
ATOM 1856 C CA . PRO A 1 244 ? -40.998 12.191 -21.757 1.00 76.31 244 PRO A CA 1
ATOM 1857 C C . PRO A 1 244 ? -41.649 13.545 -21.530 1.00 76.31 244 PRO A C 1
ATOM 1859 O O . PRO A 1 244 ? -42.556 13.626 -20.696 1.00 76.31 244 PRO A O 1
ATOM 1862 N N . GLU A 1 245 ? -41.085 14.603 -22.131 1.00 70.00 245 GLU A N 1
ATOM 1863 C CA . GLU A 1 245 ? -41.704 15.922 -22.055 1.00 70.00 245 GLU A CA 1
ATOM 1864 C C . GLU A 1 245 ? -43.172 15.669 -22.354 1.00 70.00 245 GLU A C 1
ATOM 1866 O O . GLU A 1 245 ? -43.466 14.998 -23.348 1.00 70.00 245 GLU A O 1
ATOM 1871 N N . GLU A 1 246 ? -44.051 16.050 -21.424 1.00 62.66 246 GLU A N 1
ATOM 1872 C CA . GLU A 1 246 ? -45.496 15.941 -21.581 1.00 62.66 246 GLU A CA 1
ATOM 1873 C C . GLU A 1 246 ? -45.873 16.865 -22.744 1.00 62.66 246 GLU A C 1
ATOM 1875 O O . GLU A 1 246 ? -46.352 17.981 -22.571 1.00 62.66 246 GLU A O 1
ATOM 1880 N N . GLY A 1 247 ? -45.545 16.421 -23.955 1.00 58.97 247 GLY A N 1
ATOM 1881 C CA . GLY A 1 247 ? -46.057 16.927 -25.195 1.00 58.97 247 GLY A CA 1
ATOM 1882 C C . GLY A 1 247 ? -47.551 16.698 -25.135 1.00 58.97 247 GLY A C 1
ATOM 1883 O O . GLY A 1 247 ? -48.023 15.641 -24.713 1.00 58.97 247 GLY A O 1
ATOM 1884 N N . GLU A 1 248 ? -48.270 17.734 -25.520 1.00 60.00 248 GLU A N 1
ATOM 1885 C CA . GLU A 1 248 ? -49.704 17.970 -25.386 1.00 60.00 248 GLU A CA 1
ATOM 1886 C C . GLU A 1 248 ? -50.624 16.893 -26.025 1.00 60.00 248 GLU A C 1
ATOM 1888 O O . GLU A 1 248 ? -51.829 17.099 -26.131 1.00 60.00 248 GLU A O 1
ATOM 1893 N N . GLU A 1 249 ? -50.115 15.716 -26.405 1.00 57.00 249 GLU A N 1
ATOM 1894 C CA . GLU A 1 249 ? -50.883 14.596 -26.971 1.00 57.00 249 GLU A CA 1
ATOM 1895 C C . GLU A 1 249 ? -51.710 13.815 -25.932 1.00 57.00 249 GLU A C 1
ATOM 1897 O O . GLU A 1 249 ? -52.607 13.056 -26.301 1.00 57.00 249 GLU A O 1
ATOM 1902 N N . ALA A 1 250 ? -51.514 14.036 -24.626 1.00 51.81 250 ALA A N 1
ATOM 1903 C CA . ALA A 1 250 ? -52.388 13.447 -23.601 1.00 51.81 250 ALA A CA 1
ATOM 1904 C C . ALA A 1 250 ? -53.816 14.043 -23.593 1.00 51.81 250 ALA A C 1
ATOM 1906 O O . ALA A 1 250 ? -54.700 13.511 -22.919 1.00 51.81 250 ALA A O 1
ATOM 1907 N N . ALA A 1 251 ? -54.070 15.120 -24.347 1.00 54.50 251 ALA A N 1
ATOM 1908 C CA . ALA A 1 251 ? -55.401 15.711 -24.471 1.00 54.50 251 ALA A CA 1
ATOM 1909 C C . ALA A 1 251 ? -56.306 15.006 -25.503 1.00 54.50 251 ALA A C 1
ATOM 1911 O O . ALA A 1 251 ? -57.517 15.218 -25.470 1.00 54.50 251 ALA A O 1
ATOM 1912 N N . GLU A 1 252 ? -55.775 14.153 -26.389 1.00 54.44 252 GLU A N 1
ATOM 1913 C CA . GLU A 1 252 ? -56.579 13.582 -27.484 1.00 54.44 252 GLU A CA 1
ATOM 1914 C C . GLU A 1 252 ? -57.189 12.204 -27.155 1.00 54.44 252 GLU A C 1
ATOM 1916 O O . GLU A 1 252 ? -58.216 11.827 -27.715 1.00 54.44 252 GLU A O 1
ATOM 1921 N N . TRP A 1 253 ? -56.664 11.484 -26.156 1.00 52.91 253 TRP A N 1
ATOM 1922 C CA . TRP A 1 253 ? -57.208 10.182 -25.724 1.00 52.91 253 TRP A CA 1
ATOM 1923 C C . TRP A 1 253 ? -58.289 10.252 -24.634 1.00 52.91 253 TRP A C 1
ATOM 1925 O O . TRP A 1 253 ? -58.900 9.238 -24.306 1.00 52.91 253 TRP A O 1
ATOM 1935 N N . ALA A 1 254 ? -58.591 11.436 -24.094 1.00 53.09 254 ALA A N 1
ATOM 1936 C CA . ALA A 1 254 ? -59.647 11.597 -23.089 1.00 53.09 254 ALA A CA 1
ATOM 1937 C C . ALA A 1 254 ? -61.075 11.669 -23.679 1.00 53.09 254 ALA A C 1
ATOM 1939 O O . ALA A 1 254 ? -62.026 11.873 -22.924 1.00 53.09 254 ALA A O 1
ATOM 1940 N N . SER A 1 255 ? -61.250 11.516 -25.000 1.00 56.69 255 SER A N 1
ATOM 1941 C CA . SER A 1 255 ? -62.555 11.701 -25.663 1.00 56.69 255 SER A CA 1
ATOM 1942 C C . SER A 1 255 ? -63.179 10.455 -26.302 1.00 56.69 255 SER A C 1
ATOM 1944 O O . SER A 1 255 ? -64.356 10.502 -26.657 1.00 56.69 255 SER A O 1
ATOM 1946 N N . GLU A 1 256 ? -62.485 9.316 -26.371 1.00 55.03 256 GLU A N 1
ATOM 1947 C CA . GLU A 1 256 ? -63.039 8.103 -26.983 1.00 55.03 256 GLU A CA 1
ATOM 1948 C C . GLU A 1 256 ? -62.895 6.881 -26.067 1.00 55.03 256 GLU A C 1
ATOM 1950 O O . GLU A 1 256 ? -61.796 6.407 -25.799 1.00 55.03 256 GLU A O 1
ATOM 1955 N N . GLY A 1 257 ? -64.031 6.334 -25.617 1.00 52.59 257 GLY A N 1
ATOM 1956 C CA . GLY A 1 257 ? -64.097 4.931 -25.191 1.00 52.59 257 GLY A CA 1
ATOM 1957 C C . GLY A 1 257 ? -64.506 4.651 -23.747 1.00 52.59 257 GLY A C 1
ATOM 1958 O O . GLY A 1 257 ? -63.876 3.845 -23.069 1.00 52.59 257 GLY A O 1
ATOM 1959 N N . SER A 1 258 ? -65.608 5.232 -23.277 1.00 54.78 258 SER A N 1
ATOM 1960 C CA . SER A 1 258 ? -66.353 4.708 -22.129 1.00 54.78 258 SER A CA 1
ATOM 1961 C C . SER A 1 258 ? -67.104 3.417 -22.498 1.00 54.78 258 SER A C 1
ATOM 1963 O O . SER A 1 258 ? -68.290 3.446 -22.813 1.00 54.78 258 SER A O 1
ATOM 1965 N N . GLN A 1 259 ? -66.438 2.262 -22.429 1.00 50.12 259 GLN A N 1
ATOM 1966 C CA . GLN A 1 259 ? -67.107 0.960 -22.294 1.00 50.12 259 GLN A CA 1
ATOM 1967 C C . GLN A 1 259 ? -66.331 0.073 -21.316 1.00 50.12 259 GLN A C 1
ATOM 1969 O O . GLN A 1 259 ? -65.323 -0.535 -21.661 1.00 50.12 259 GLN A O 1
ATOM 1974 N N . GLN A 1 260 ? -66.817 0.018 -20.074 1.00 44.66 260 GLN A N 1
ATOM 1975 C CA . GLN A 1 260 ? -66.415 -0.987 -19.092 1.00 44.66 260 GLN A CA 1
ATOM 1976 C C . GLN A 1 260 ? -67.139 -2.307 -19.396 1.00 44.66 260 GLN A C 1
ATOM 1978 O O . GLN A 1 260 ? -68.369 -2.301 -19.468 1.00 44.66 260 GLN A O 1
ATOM 1983 N N . PRO A 1 261 ? -66.438 -3.444 -19.501 1.00 51.72 261 PRO A N 1
ATOM 1984 C CA . PRO A 1 261 ? -67.022 -4.728 -19.168 1.00 51.72 261 PRO A CA 1
ATOM 1985 C C . PRO A 1 261 ? -66.843 -4.974 -17.664 1.00 51.72 261 PRO A C 1
ATOM 1987 O O . PRO A 1 261 ? -65.726 -5.034 -17.150 1.00 51.72 261 PRO A O 1
ATOM 1990 N N . GLU A 1 262 ? -67.959 -5.098 -16.951 1.00 53.50 262 GLU A N 1
ATOM 1991 C CA . GLU A 1 262 ? -67.990 -5.720 -15.630 1.00 53.50 262 GLU A CA 1
ATOM 1992 C C . GLU A 1 262 ? -67.632 -7.206 -15.790 1.00 53.50 262 GLU A C 1
ATOM 1994 O O . GLU A 1 262 ? -68.266 -7.918 -16.569 1.00 53.50 262 GLU A O 1
ATOM 1999 N N . GLY A 1 263 ? -66.601 -7.673 -15.085 1.00 50.22 263 GLY A N 1
ATOM 2000 C CA . GLY A 1 263 ? -66.172 -9.068 -15.158 1.00 50.22 263 GLY A CA 1
ATOM 2001 C C . GLY A 1 263 ? -65.083 -9.414 -14.147 1.00 50.22 263 GLY A C 1
ATOM 2002 O O . GLY A 1 263 ? -63.904 -9.241 -14.418 1.00 50.22 263 GLY A O 1
ATOM 2003 N N . GLU A 1 264 ? -65.522 -9.870 -12.973 1.00 54.69 264 GLU A N 1
ATOM 2004 C CA . GLU A 1 264 ? -64.943 -10.982 -12.199 1.00 54.69 264 GLU A CA 1
ATOM 2005 C C . GLU A 1 264 ? -63.408 -11.141 -12.129 1.00 54.69 264 GLU A C 1
ATOM 2007 O O . GLU A 1 264 ? -62.870 -12.100 -12.663 1.00 54.69 264 GLU A O 1
ATOM 2012 N N . GLU A 1 265 ? -62.696 -10.329 -11.339 1.00 46.78 265 GLU A N 1
ATOM 2013 C CA . GLU A 1 265 ? -61.365 -10.724 -10.815 1.00 46.78 265 GLU A CA 1
ATOM 2014 C C . GLU A 1 265 ? -61.170 -10.302 -9.344 1.00 46.78 265 GLU A C 1
ATOM 2016 O O . GLU A 1 265 ? -60.152 -9.748 -8.930 1.00 46.78 265 GLU A O 1
ATOM 2021 N N . GLY A 1 266 ? -62.190 -10.569 -8.521 1.00 45.47 266 GLY A N 1
ATOM 2022 C CA . GLY A 1 266 ? -62.197 -10.286 -7.082 1.00 45.47 266 GLY A CA 1
ATOM 2023 C C . GLY A 1 266 ? -61.551 -11.344 -6.174 1.00 45.47 266 GLY A C 1
ATOM 2024 O O . GLY A 1 266 ? -61.474 -11.110 -4.973 1.00 45.47 266 GLY A O 1
ATOM 2025 N N . GLU A 1 267 ? -61.068 -12.486 -6.680 1.00 47.88 267 GLU A N 1
ATOM 2026 C CA . GLU A 1 267 ? -60.724 -13.632 -5.805 1.00 47.88 267 GLU A CA 1
ATOM 2027 C C . GLU A 1 267 ? -59.259 -14.101 -5.809 1.00 47.88 267 GLU A C 1
ATOM 2029 O O . GLU A 1 267 ? -58.886 -14.942 -4.994 1.00 47.88 267 GLU A O 1
ATOM 2034 N N . ALA A 1 268 ? -58.362 -13.530 -6.618 1.00 46.59 268 ALA A N 1
ATOM 2035 C CA . ALA A 1 268 ? -56.980 -14.033 -6.698 1.00 46.59 268 ALA A CA 1
ATOM 2036 C C . ALA A 1 268 ? -55.978 -13.378 -5.722 1.00 46.59 268 ALA A C 1
ATOM 2038 O O . ALA A 1 268 ? -54.804 -13.751 -5.698 1.00 46.59 268 ALA A O 1
ATOM 2039 N N . ARG A 1 269 ? -56.397 -12.405 -4.896 1.00 43.44 269 ARG A N 1
ATOM 2040 C CA . ARG A 1 269 ? -55.471 -11.606 -4.060 1.00 43.44 269 ARG A CA 1
ATOM 2041 C C . ARG A 1 269 ? -55.422 -11.984 -2.575 1.00 43.44 269 ARG A C 1
ATOM 2043 O O . ARG A 1 269 ? -54.635 -11.399 -1.837 1.00 43.44 269 ARG A O 1
ATOM 2050 N N . ALA A 1 270 ? -56.191 -12.988 -2.148 1.00 44.72 270 ALA A N 1
ATOM 2051 C CA . ALA A 1 270 ? -56.212 -13.465 -0.760 1.00 44.72 270 ALA A CA 1
ATOM 2052 C C . ALA A 1 270 ? -55.290 -14.675 -0.482 1.00 44.72 270 ALA A C 1
ATOM 2054 O O . ALA A 1 270 ? -55.048 -14.996 0.676 1.00 44.72 270 ALA A O 1
ATOM 2055 N N . ALA A 1 271 ? -54.719 -15.324 -1.505 1.00 46.88 271 ALA A N 1
ATOM 2056 C CA . ALA A 1 271 ? -53.992 -16.593 -1.340 1.00 46.88 271 ALA A CA 1
ATOM 2057 C C . ALA A 1 271 ? -52.458 -16.475 -1.171 1.00 46.88 271 ALA A C 1
ATOM 2059 O O . ALA A 1 271 ? -51.777 -17.488 -1.039 1.00 46.88 271 ALA A O 1
ATOM 2060 N N . LEU A 1 272 ? -51.885 -15.265 -1.165 1.00 41.00 272 LEU A N 1
ATOM 2061 C CA . LEU A 1 272 ? -50.422 -15.057 -1.182 1.00 41.00 272 LEU A CA 1
ATOM 2062 C C . LEU A 1 272 ? -49.818 -14.562 0.145 1.00 41.00 272 LEU A C 1
ATOM 2064 O O . LEU A 1 272 ? -48.617 -14.315 0.211 1.00 41.00 272 LEU A O 1
ATOM 2068 N N . VAL A 1 273 ? -50.618 -14.453 1.212 1.00 43.56 273 VAL A N 1
ATOM 2069 C CA . VAL A 1 273 ? -50.165 -13.953 2.530 1.00 43.56 273 VAL A CA 1
ATOM 2070 C C . VAL A 1 273 ? -49.940 -15.077 3.562 1.00 43.56 273 VAL A C 1
ATOM 2072 O O . VAL A 1 273 ? -49.327 -14.840 4.597 1.00 43.56 273 VAL A O 1
ATOM 2075 N N . GLU A 1 274 ? -50.312 -16.329 3.273 1.00 44.06 274 GLU A N 1
ATOM 2076 C CA . GLU A 1 274 ? -50.307 -17.416 4.275 1.00 44.06 274 GLU A CA 1
ATOM 2077 C C . GLU A 1 274 ? -49.204 -18.486 4.105 1.00 44.06 274 GLU A C 1
ATOM 2079 O O . GLU A 1 274 ? -49.276 -19.558 4.696 1.00 44.06 274 GLU A O 1
ATOM 2084 N N . ALA A 1 275 ? -48.141 -18.207 3.338 1.00 42.38 275 ALA A N 1
ATOM 2085 C CA . ALA A 1 275 ? -47.050 -19.166 3.083 1.00 42.38 275 ALA A CA 1
ATOM 2086 C C . ALA A 1 275 ? -45.667 -18.754 3.643 1.00 42.38 275 ALA A C 1
ATOM 2088 O O . ALA A 1 275 ? -44.653 -19.338 3.268 1.00 42.38 275 ALA A O 1
ATOM 2089 N N . ALA A 1 276 ? -45.598 -17.772 4.551 1.00 39.59 276 ALA A N 1
ATOM 2090 C CA . ALA A 1 276 ? -44.334 -17.258 5.106 1.00 39.59 276 ALA A CA 1
ATOM 2091 C C . ALA A 1 276 ? -44.056 -17.647 6.577 1.00 39.59 276 ALA A C 1
ATOM 2093 O O . ALA A 1 276 ? -43.148 -17.095 7.196 1.00 39.59 276 ALA A O 1
ATOM 2094 N N . ALA A 1 277 ? -44.799 -18.599 7.150 1.00 42.88 277 ALA A N 1
ATOM 2095 C CA . ALA A 1 277 ? -44.687 -18.969 8.565 1.00 42.88 277 ALA A CA 1
ATOM 2096 C C . ALA A 1 277 ? -44.433 -20.472 8.780 1.00 42.88 277 ALA A C 1
ATOM 2098 O O . ALA A 1 277 ? -45.229 -21.155 9.413 1.00 42.88 277 ALA A O 1
ATOM 2099 N N . ALA A 1 278 ? -43.316 -21.004 8.273 1.00 44.78 278 ALA A N 1
ATOM 2100 C CA . ALA A 1 278 ? -42.796 -22.301 8.722 1.00 44.78 278 ALA A CA 1
ATOM 2101 C C . ALA A 1 278 ? -41.307 -22.472 8.371 1.00 44.78 278 ALA A C 1
ATOM 2103 O O . ALA A 1 278 ? -40.960 -23.027 7.332 1.00 44.78 278 ALA A O 1
ATOM 2104 N N . ALA A 1 279 ? -40.416 -22.031 9.262 1.00 43.12 279 ALA A N 1
ATOM 2105 C CA . ALA A 1 279 ? -39.018 -22.462 9.274 1.00 43.12 279 ALA A CA 1
ATOM 2106 C C . ALA A 1 279 ? -38.774 -23.301 10.545 1.00 43.12 279 ALA A C 1
ATOM 2108 O O . ALA A 1 279 ? -39.089 -22.825 11.639 1.00 43.12 279 ALA A O 1
ATOM 2109 N N . PRO A 1 280 ? -38.251 -24.538 10.450 1.00 48.97 280 PRO 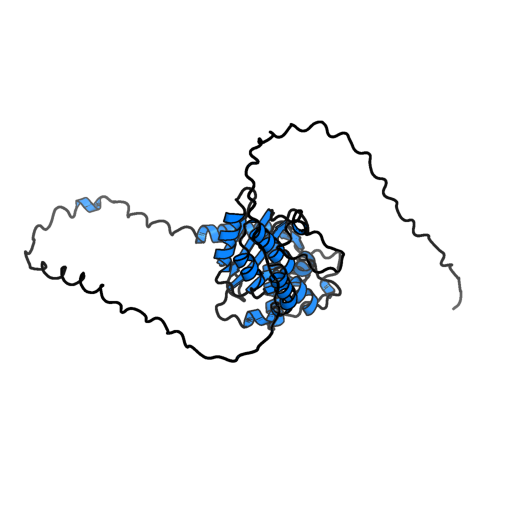A N 1
ATOM 2110 C CA . PRO A 1 280 ? -37.985 -25.357 11.624 1.00 48.97 280 PRO A CA 1
ATOM 2111 C C . PRO A 1 280 ? -36.698 -24.926 12.339 1.00 48.97 280 PRO A C 1
ATOM 2113 O O . PRO A 1 280 ? -35.685 -24.594 11.723 1.00 48.97 280 PRO A O 1
ATOM 2116 N N . ALA A 1 281 ? -36.764 -24.961 13.670 1.00 41.88 281 ALA A N 1
ATOM 2117 C CA . ALA A 1 281 ? -35.683 -24.650 14.593 1.00 41.88 281 ALA A CA 1
ATOM 2118 C C . ALA A 1 281 ? -34.464 -25.568 14.396 1.00 41.88 281 ALA A C 1
ATOM 2120 O O . ALA A 1 281 ? -34.578 -26.794 14.379 1.00 41.88 281 ALA A O 1
ATOM 2121 N N . VAL A 1 282 ? -33.281 -24.959 14.296 1.00 44.09 282 VAL A N 1
ATOM 2122 C CA . VAL A 1 282 ? -31.991 -25.655 14.267 1.00 44.09 282 VAL A CA 1
ATOM 2123 C C . VAL A 1 282 ? -31.634 -26.117 15.681 1.00 44.09 282 VAL A C 1
ATOM 2125 O O . VAL A 1 282 ? -31.568 -25.321 16.617 1.00 44.09 282 VAL A O 1
ATOM 2128 N N . ALA A 1 283 ? -31.410 -27.422 15.815 1.00 41.12 283 ALA A N 1
ATOM 2129 C CA . ALA A 1 283 ? -31.032 -28.097 17.047 1.00 41.12 283 ALA A CA 1
ATOM 2130 C C . ALA A 1 283 ? -29.614 -27.717 17.514 1.00 41.12 283 ALA A C 1
ATOM 2132 O O . ALA A 1 283 ? -28.659 -27.697 16.738 1.00 41.12 283 ALA A O 1
ATOM 2133 N N . THR A 1 284 ? -29.478 -27.471 18.815 1.00 42.34 284 THR A N 1
ATOM 2134 C CA . THR A 1 284 ? -28.208 -27.326 19.534 1.00 42.34 284 THR A CA 1
ATOM 2135 C C . THR A 1 284 ? -27.538 -28.691 19.747 1.00 42.34 284 THR A C 1
ATOM 2137 O O . THR A 1 284 ? -28.209 -29.633 20.173 1.00 42.34 284 THR A O 1
ATOM 2140 N N . PRO A 1 285 ? -26.218 -28.841 19.517 1.00 48.84 285 PRO A N 1
ATOM 2141 C CA . PRO A 1 285 ? -25.530 -30.077 19.858 1.00 48.84 285 PRO A CA 1
ATOM 2142 C C . PRO A 1 285 ? -25.196 -30.149 21.354 1.00 48.84 285 PRO A C 1
ATOM 2144 O O . PRO A 1 285 ? -24.747 -29.190 21.985 1.00 48.84 285 PRO A O 1
ATOM 2147 N N . ALA A 1 286 ? -25.436 -31.340 21.896 1.00 38.09 286 ALA A N 1
ATOM 2148 C CA . ALA A 1 286 ? -25.289 -31.728 23.287 1.00 38.09 286 ALA A CA 1
ATOM 2149 C C . ALA A 1 286 ? -23.831 -31.739 23.782 1.00 38.09 286 ALA A C 1
ATOM 2151 O O . ALA A 1 286 ? -22.897 -32.099 23.066 1.00 38.09 286 ALA A O 1
ATOM 2152 N N . LYS A 1 287 ? -23.673 -31.414 25.072 1.00 39.25 287 LYS A N 1
ATOM 2153 C CA . LYS A 1 287 ? -22.472 -31.655 25.881 1.00 39.25 287 LYS A CA 1
ATOM 2154 C C . LYS A 1 287 ? -22.163 -33.154 25.936 1.00 39.25 287 LYS A C 1
ATOM 2156 O O . LYS A 1 287 ? -22.935 -33.915 26.515 1.00 39.25 287 LYS A O 1
ATOM 2161 N N . ALA A 1 288 ? -21.001 -33.551 25.429 1.00 41.69 288 ALA A N 1
ATOM 2162 C CA . ALA A 1 288 ? -20.389 -34.831 25.763 1.00 41.69 288 ALA A CA 1
ATOM 2163 C C . ALA A 1 288 ? -19.589 -34.682 27.066 1.00 41.69 288 ALA A C 1
ATOM 2165 O O . ALA A 1 288 ? -18.656 -33.883 27.155 1.00 41.69 288 ALA A O 1
ATOM 2166 N N . GLY A 1 289 ? -20.005 -35.434 28.084 1.00 36.41 289 GLY A N 1
ATOM 2167 C CA . GLY A 1 289 ? -19.264 -35.642 29.318 1.00 36.41 289 GLY A CA 1
ATOM 2168 C C . GLY A 1 289 ? -18.300 -36.824 29.203 1.00 36.41 289 GLY A C 1
ATOM 2169 O O . GLY A 1 289 ? -18.600 -37.838 28.582 1.00 36.41 289 GLY A O 1
ATOM 2170 N N . GLY A 1 290 ? -17.156 -36.677 29.855 1.00 36.94 290 GLY A N 1
ATOM 2171 C CA . GLY A 1 290 ? -16.150 -37.692 30.161 1.00 36.94 290 GLY A CA 1
ATOM 2172 C C . GLY A 1 290 ? -15.059 -36.947 30.929 1.00 36.94 290 GLY A C 1
ATOM 2173 O O . GLY A 1 290 ? -14.658 -35.870 30.514 1.00 36.94 290 GLY A O 1
ATOM 2174 N N . GLY A 1 291 ? -14.596 -37.330 32.107 1.00 36.00 291 GLY A N 1
ATOM 2175 C CA . GLY A 1 291 ? -14.533 -38.635 32.738 1.00 36.00 291 GLY A CA 1
ATOM 2176 C C . GLY A 1 291 ? -13.181 -38.648 33.452 1.00 36.00 291 GLY A C 1
ATOM 2177 O O . GLY A 1 291 ? -12.147 -38.635 32.801 1.00 36.00 291 GLY A O 1
ATOM 2178 N N . LEU A 1 292 ? -13.239 -38.545 34.779 1.00 36.66 292 LEU A N 1
ATOM 2179 C CA . LEU A 1 292 ? -12.181 -38.601 35.794 1.00 36.66 292 LEU A CA 1
ATOM 2180 C C . LEU A 1 292 ? -10.815 -39.220 35.421 1.00 36.66 292 LEU A C 1
ATOM 2182 O O . LEU A 1 292 ? -10.741 -40.369 34.999 1.00 36.66 292 LEU A O 1
ATOM 2186 N N . SER A 1 293 ? -9.742 -38.572 35.890 1.00 39.84 293 SER A N 1
ATOM 2187 C CA . SER A 1 293 ? -8.677 -39.268 36.629 1.00 39.84 293 SER A CA 1
ATOM 2188 C C . SER A 1 293 ? -8.084 -38.368 37.717 1.00 39.84 293 SER A C 1
ATOM 2190 O O . SER A 1 293 ? -7.687 -37.234 37.457 1.00 39.84 293 SER A O 1
ATOM 2192 N N . LYS A 1 294 ? -8.072 -38.905 38.940 1.00 38.06 294 LYS A N 1
ATOM 2193 C CA . LYS A 1 294 ? -7.532 -38.337 40.178 1.00 38.06 294 LYS A CA 1
ATOM 2194 C C . LYS A 1 294 ? -6.010 -38.162 40.099 1.00 38.06 294 LYS A C 1
ATOM 2196 O O . LYS A 1 294 ? -5.324 -39.038 39.584 1.00 38.06 294 LYS A O 1
ATOM 2201 N N . GLY A 1 295 ? -5.506 -37.087 40.694 1.00 38.88 295 GLY A N 1
ATOM 2202 C CA . GLY A 1 295 ? -4.103 -36.909 41.055 1.00 38.88 295 GLY A CA 1
ATOM 2203 C C . GLY A 1 295 ? -4.046 -36.083 42.334 1.00 38.88 295 GLY A C 1
ATOM 2204 O O . GLY A 1 295 ? -4.358 -34.897 42.314 1.00 38.88 295 GLY A O 1
ATOM 2205 N N . GLU A 1 296 ? -3.760 -36.758 43.441 1.00 36.75 296 GLU A N 1
ATOM 2206 C CA . GLU A 1 296 ? -3.611 -36.205 44.784 1.00 36.75 296 GLU A CA 1
ATOM 2207 C C . GLU A 1 296 ? -2.350 -35.333 44.864 1.00 36.75 296 GLU A C 1
ATOM 2209 O O . GLU A 1 296 ? -1.327 -35.640 44.254 1.00 36.75 296 GLU A O 1
ATOM 2214 N N . GLY A 1 297 ? -2.433 -34.233 45.609 1.00 38.44 297 GLY A N 1
ATOM 2215 C CA . GLY A 1 297 ? -1.332 -33.300 45.815 1.00 38.44 297 GLY A CA 1
ATOM 2216 C C . GLY A 1 297 ? -1.699 -32.292 46.892 1.00 38.44 297 GLY A C 1
ATOM 2217 O O . GLY A 1 297 ? -2.227 -31.223 46.603 1.00 38.44 297 GLY A O 1
ATOM 2218 N N . GLU A 1 298 ? -1.479 -32.698 48.138 1.00 37.38 298 GLU A N 1
ATOM 2219 C CA . GLU A 1 298 ? -1.632 -31.909 49.355 1.00 37.38 298 GLU A CA 1
ATOM 2220 C C . GLU A 1 298 ? -0.730 -30.664 49.333 1.00 37.38 298 GLU A C 1
ATOM 2222 O O . GLU A 1 298 ? 0.421 -30.711 48.903 1.00 37.38 298 GLU A O 1
ATOM 2227 N N . GLY A 1 299 ? -1.249 -29.542 49.828 1.00 37.50 299 GLY A N 1
ATOM 2228 C CA . GLY A 1 299 ? -0.504 -28.291 49.940 1.00 37.50 299 GLY A CA 1
ATOM 2229 C C . GLY A 1 299 ? -1.355 -27.208 50.583 1.00 37.50 299 GLY A C 1
ATOM 2230 O O . GLY A 1 299 ? -1.860 -26.322 49.901 1.00 37.50 299 GLY A O 1
ATOM 2231 N N . GLY A 1 300 ? -1.562 -27.332 51.895 1.00 36.75 300 GLY A N 1
ATOM 2232 C CA . GLY A 1 300 ? -2.259 -26.349 52.715 1.00 36.75 300 GLY A CA 1
ATOM 2233 C C . GLY A 1 300 ? -1.561 -24.988 52.707 1.00 36.75 300 GLY A C 1
ATOM 2234 O O . GLY A 1 300 ? -0.350 -24.890 52.890 1.00 36.75 300 GLY A O 1
ATOM 2235 N N . GLY A 1 301 ? -2.359 -23.942 52.521 1.00 36.34 301 GLY A N 1
ATOM 2236 C CA . GLY A 1 301 ? -1.968 -22.549 52.673 1.00 36.34 301 GLY A CA 1
ATOM 2237 C C . GLY A 1 301 ? -3.200 -21.740 53.051 1.00 36.34 301 GLY A C 1
ATOM 2238 O O . GLY A 1 301 ? -3.996 -21.381 52.189 1.00 36.34 301 GLY A O 1
ATOM 2239 N N . GLU A 1 302 ? -3.370 -21.520 54.354 1.00 37.31 302 GLU A N 1
ATOM 2240 C CA . GLU A 1 302 ? -4.289 -20.550 54.951 1.00 37.31 302 GLU A CA 1
ATOM 2241 C C . GLU A 1 302 ? -4.201 -19.201 54.224 1.00 37.31 302 GLU A C 1
ATOM 2243 O O . GLU A 1 302 ? -3.133 -18.593 54.156 1.00 37.31 302 GLU A O 1
ATOM 2248 N N . PHE A 1 303 ? -5.330 -18.706 53.712 1.00 35.31 303 PHE A N 1
ATOM 2249 C CA . PHE A 1 303 ? -5.450 -17.326 53.254 1.00 35.31 303 PHE A CA 1
ATOM 2250 C C . PHE A 1 303 ? -6.668 -16.685 53.920 1.00 35.31 303 PHE A C 1
ATOM 2252 O O . PHE A 1 303 ? -7.818 -17.037 53.657 1.00 35.31 303 PHE A O 1
ATOM 2259 N N . VAL A 1 304 ? -6.379 -15.768 54.840 1.00 42.88 304 VAL A N 1
ATOM 2260 C CA . VAL A 1 304 ? -7.339 -14.949 55.588 1.00 42.88 304 VAL A CA 1
ATOM 2261 C C . VAL A 1 304 ? -7.839 -13.813 54.681 1.00 42.88 304 VAL A C 1
ATOM 2263 O O . VAL A 1 304 ? -7.020 -13.194 53.998 1.00 42.88 304 VAL A O 1
ATOM 2266 N N . PRO A 1 305 ? -9.144 -13.479 54.661 1.00 44.88 305 PRO A N 1
ATOM 2267 C CA . PRO A 1 305 ? -9.640 -12.361 53.872 1.00 44.88 305 PRO A CA 1
ATOM 2268 C C . PRO A 1 305 ? -9.461 -11.047 54.643 1.00 44.88 305 PRO A C 1
ATOM 2270 O O . PRO A 1 305 ? -10.028 -10.867 55.720 1.00 44.88 305 PRO A O 1
ATOM 2273 N N . VAL A 1 306 ? -8.715 -10.100 54.072 1.00 38.34 306 VAL A N 1
ATOM 2274 C CA . VAL A 1 306 ? -8.737 -8.699 54.516 1.00 38.34 306 VAL A CA 1
ATOM 2275 C C . VAL A 1 306 ? -9.581 -7.899 53.531 1.00 38.34 306 VAL A C 1
ATOM 2277 O O . VAL A 1 306 ? -9.182 -7.628 52.400 1.00 38.34 306 VAL A O 1
ATOM 2280 N N . LEU A 1 307 ? -10.781 -7.555 53.993 1.00 36.44 307 LEU A N 1
ATOM 2281 C CA . LEU A 1 307 ? -11.637 -6.509 53.449 1.00 36.44 307 LEU A CA 1
ATOM 2282 C C . LEU A 1 307 ? -10.948 -5.150 53.621 1.00 36.44 307 LEU A C 1
ATOM 2284 O O . LEU A 1 307 ? -10.499 -4.815 54.715 1.00 36.44 307 LEU A O 1
ATOM 2288 N N . GLY A 1 308 ? -10.916 -4.350 52.558 1.00 33.66 308 GLY A N 1
ATOM 2289 C CA . GLY A 1 308 ? -10.415 -2.981 52.614 1.00 33.66 308 GLY A CA 1
ATOM 2290 C C . GLY A 1 308 ? -10.640 -2.230 51.308 1.00 33.66 308 GLY A C 1
ATOM 2291 O O . GLY A 1 308 ? -9.773 -2.197 50.444 1.00 33.66 308 GLY A O 1
ATOM 2292 N N . THR A 1 309 ? -11.815 -1.623 51.165 1.00 43.03 309 THR A N 1
ATOM 2293 C CA . THR A 1 309 ? -12.074 -0.527 50.220 1.00 43.03 309 THR A CA 1
ATOM 2294 C C . THR A 1 309 ? -11.398 0.766 50.683 1.00 43.03 309 THR A C 1
ATOM 2296 O O . THR A 1 309 ? -11.456 1.078 51.873 1.00 43.03 309 THR A O 1
ATOM 2299 N N . PRO A 1 310 ? -10.918 1.593 49.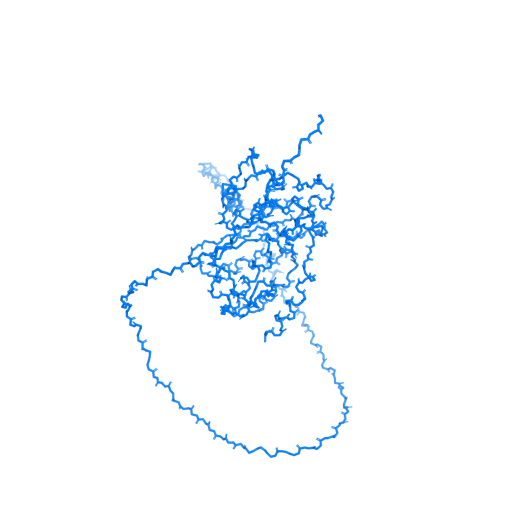744 1.00 46.25 310 PRO A N 1
ATOM 2300 C CA . PRO A 1 310 ? -11.153 3.038 49.817 1.00 46.25 310 PRO A CA 1
ATOM 2301 C C . PRO A 1 310 ? -11.771 3.510 48.483 1.00 46.25 310 PRO A C 1
ATOM 2303 O O . PRO A 1 310 ? -11.276 3.176 47.413 1.00 46.25 310 PRO A O 1
ATOM 2306 N N . ALA A 1 311 ? -12.956 4.119 48.422 1.00 33.50 311 ALA A N 1
ATOM 2307 C CA . ALA A 1 311 ? -13.372 5.398 49.002 1.00 33.50 311 ALA A CA 1
ATOM 2308 C C . ALA A 1 311 ? -12.440 6.568 48.628 1.00 33.50 311 ALA A C 1
ATOM 2310 O O . ALA A 1 311 ? -11.418 6.782 49.268 1.00 33.50 311 ALA A O 1
ATOM 2311 N N . GLY A 1 312 ? -12.871 7.342 47.623 1.00 35.97 312 GLY A N 1
ATOM 2312 C CA . GLY A 1 312 ? -12.686 8.794 47.563 1.00 35.97 312 GLY A CA 1
ATOM 2313 C C . GLY A 1 312 ? -11.371 9.321 46.993 1.00 35.97 312 GLY A C 1
ATOM 2314 O O . GLY A 1 312 ? -10.430 9.540 47.740 1.00 35.97 312 GLY A O 1
ATOM 2315 N N . LEU A 1 313 ? -11.374 9.677 45.705 1.00 35.44 313 LEU A N 1
ATOM 2316 C CA . LEU A 1 313 ? -10.585 10.795 45.175 1.00 35.44 313 LEU A CA 1
ATOM 2317 C C . LEU A 1 313 ? -11.400 11.493 44.076 1.00 35.44 313 LEU A C 1
ATOM 2319 O O . LEU A 1 313 ? -11.218 11.259 42.884 1.00 35.44 313 LEU A O 1
ATOM 2323 N N . GLU A 1 314 ? -12.329 12.343 44.509 1.00 33.56 314 GLU A N 1
ATOM 2324 C CA . GLU A 1 314 ? -12.790 13.482 43.718 1.00 33.56 314 GLU A CA 1
ATOM 2325 C C . GLU A 1 314 ? -11.800 14.634 43.946 1.00 33.56 314 GLU A C 1
ATOM 2327 O O . GLU A 1 314 ? -11.498 14.992 45.085 1.00 33.56 314 GLU A O 1
ATOM 2332 N N . GLY A 1 315 ? -11.264 15.195 42.864 1.00 37.50 315 GLY A N 1
ATOM 2333 C CA . GLY A 1 315 ? -10.366 16.349 42.884 1.00 37.50 315 GLY A CA 1
ATOM 2334 C C . GLY A 1 315 ? -10.205 16.931 41.474 1.00 37.50 315 GLY A C 1
ATOM 2335 O O . GLY A 1 315 ? -10.235 16.171 40.508 1.00 37.50 315 GLY A O 1
ATOM 2336 N N . PRO A 1 316 ? -10.120 18.264 41.326 1.00 41.97 316 PRO A N 1
ATOM 2337 C CA . PRO A 1 316 ? -10.699 18.975 40.190 1.00 41.97 316 PRO A CA 1
ATOM 2338 C C . PRO A 1 316 ? -9.807 19.010 38.947 1.00 41.97 316 PRO A C 1
ATOM 2340 O O . PRO A 1 316 ? -8.581 19.079 39.019 1.00 41.97 316 PRO A O 1
ATOM 2343 N N . TRP A 1 317 ? -10.471 19.050 37.793 1.00 32.62 317 TRP A N 1
ATOM 2344 C CA . TRP A 1 317 ? -9.895 19.363 36.491 1.00 32.62 317 TRP A CA 1
ATOM 2345 C C . TRP A 1 317 ? -9.205 20.733 36.530 1.00 32.62 317 TRP A C 1
ATOM 2347 O O . TRP A 1 317 ? -9.860 21.775 36.552 1.00 32.62 317 TRP A O 1
ATOM 2357 N N . ALA A 1 318 ? -7.874 20.728 36.537 1.00 33.38 318 ALA A N 1
ATOM 2358 C CA . ALA A 1 318 ? -7.074 21.922 36.316 1.00 33.38 318 ALA A CA 1
ATOM 2359 C C . ALA A 1 318 ? -7.147 22.315 34.832 1.00 33.38 318 ALA A C 1
ATOM 2361 O O . ALA A 1 318 ? -6.869 21.509 33.943 1.00 33.38 318 ALA A O 1
ATOM 2362 N N . GLN A 1 319 ? -7.544 23.561 34.576 1.00 40.03 319 GLN A N 1
ATOM 2363 C CA . GLN A 1 319 ? -7.539 24.166 33.247 1.00 40.03 319 GLN A CA 1
ATOM 2364 C C . GLN A 1 319 ? -6.106 24.249 32.687 1.00 40.03 319 GLN A C 1
ATOM 2366 O O . GLN A 1 319 ? -5.171 24.497 33.452 1.00 40.03 319 GLN A O 1
ATOM 2371 N N . PRO A 1 320 ? -5.910 24.099 31.366 1.00 39.41 320 PRO A N 1
ATOM 2372 C CA . PRO A 1 320 ? -4.604 24.295 30.755 1.00 39.41 320 PRO A CA 1
ATOM 2373 C C . PRO A 1 320 ? -4.219 25.780 30.778 1.00 39.41 320 PRO A C 1
ATOM 2375 O O . PRO A 1 320 ? -4.925 26.636 30.243 1.00 39.41 320 PRO A O 1
ATOM 2378 N N . SER A 1 321 ? -3.080 26.080 31.401 1.00 41.84 321 SER A N 1
ATOM 2379 C CA . SER A 1 321 ? -2.420 27.380 31.332 1.00 41.84 321 SER A CA 1
ATOM 2380 C C . SER A 1 321 ? -1.888 27.648 29.920 1.00 41.84 321 SER A C 1
ATOM 2382 O O . SER A 1 321 ? -1.413 26.752 29.221 1.00 41.84 321 SER A O 1
ATOM 2384 N N . GLN A 1 322 ? -1.997 28.908 29.498 1.00 43.19 322 GLN A N 1
ATOM 2385 C CA . GLN A 1 322 ? -1.519 29.396 28.207 1.00 43.19 322 GLN A CA 1
ATOM 2386 C C . GLN A 1 322 ? 0.007 29.255 28.047 1.00 43.19 322 GLN A C 1
ATOM 2388 O O . GLN A 1 322 ? 0.734 29.313 29.042 1.00 43.19 322 GLN A O 1
ATOM 2393 N N . PRO A 1 323 ? 0.514 29.103 26.809 1.00 44.25 323 PRO A N 1
ATOM 2394 C CA . PRO A 1 323 ? 1.942 28.957 26.558 1.00 44.25 323 PRO A CA 1
ATOM 2395 C C . PRO A 1 323 ? 2.682 30.283 26.777 1.00 44.25 323 PRO A C 1
ATOM 2397 O O . PRO A 1 323 ? 2.410 31.276 26.106 1.00 44.25 323 PRO A O 1
ATOM 2400 N N . GLN A 1 324 ? 3.642 30.275 27.704 1.00 38.09 324 GLN A N 1
ATOM 2401 C CA . GLN A 1 324 ? 4.657 31.317 27.834 1.00 38.09 324 GLN A CA 1
ATOM 2402 C C . GLN A 1 324 ? 5.821 31.057 26.865 1.00 38.09 324 GLN A C 1
ATOM 2404 O O . GLN A 1 324 ? 6.230 29.916 26.649 1.00 38.09 324 GLN A O 1
ATOM 2409 N N . ASP A 1 325 ? 6.301 32.157 26.289 1.00 39.22 325 ASP A N 1
ATOM 2410 C CA . ASP A 1 325 ? 7.462 32.375 25.424 1.00 39.22 325 ASP A CA 1
ATOM 2411 C C . ASP A 1 325 ? 8.473 31.224 25.260 1.00 39.22 325 ASP A C 1
ATOM 2413 O O . ASP A 1 325 ? 9.224 30.867 26.170 1.00 39.22 325 ASP A O 1
ATOM 2417 N N . GLN A 1 326 ? 8.596 30.727 24.022 1.00 41.12 326 GLN A N 1
ATOM 2418 C CA . GLN A 1 326 ? 9.767 29.957 23.605 1.00 41.12 326 GLN A CA 1
ATOM 2419 C C . GLN A 1 326 ? 10.954 30.897 23.376 1.00 41.12 326 GLN A C 1
ATOM 2421 O O . GLN A 1 326 ? 11.086 31.546 22.337 1.00 41.12 326 GLN A O 1
ATOM 2426 N N . ALA A 1 327 ? 11.850 30.918 24.358 1.00 40.12 327 ALA A N 1
ATOM 2427 C CA . ALA A 1 327 ? 13.203 31.424 24.211 1.00 40.12 327 ALA A CA 1
ATOM 2428 C C . ALA A 1 327 ? 13.977 30.616 23.151 1.00 40.12 327 ALA A C 1
ATOM 2430 O O . ALA A 1 327 ? 13.935 29.385 23.106 1.00 40.12 327 ALA A O 1
ATOM 2431 N N . GLN A 1 328 ? 14.704 31.339 22.300 1.00 42.25 328 GLN A N 1
ATOM 2432 C CA . GLN A 1 328 ? 15.533 30.808 21.222 1.00 42.25 328 GLN A CA 1
ATOM 2433 C C . GLN A 1 328 ? 16.637 29.889 21.769 1.00 42.25 328 GLN A C 1
ATOM 2435 O O . GLN A 1 328 ? 17.506 30.318 22.528 1.00 42.25 328 GLN A O 1
ATOM 2440 N N . LEU A 1 329 ? 16.633 28.623 21.346 1.00 44.12 329 LEU A N 1
ATOM 2441 C CA . LEU A 1 329 ? 17.742 27.698 21.578 1.00 44.12 329 LEU A CA 1
ATOM 2442 C C . LEU A 1 329 ? 18.915 28.028 20.632 1.00 44.12 329 LEU A C 1
ATOM 2444 O O . LEU A 1 329 ? 18.692 28.243 19.438 1.00 44.12 329 LEU A O 1
ATOM 2448 N N . PRO A 1 330 ? 20.172 28.035 21.113 1.00 44.53 330 PRO A N 1
ATOM 2449 C CA . PRO A 1 330 ? 21.329 28.326 20.275 1.00 44.53 330 PRO A CA 1
ATOM 2450 C C . PRO A 1 330 ? 21.667 27.156 19.328 1.00 44.53 330 PRO A C 1
ATOM 2452 O O . PRO A 1 330 ? 21.425 25.988 19.653 1.00 44.53 330 PRO A O 1
ATOM 2455 N N . PRO A 1 331 ? 22.274 27.438 18.160 1.00 47.53 331 PRO A N 1
ATOM 2456 C CA . PRO A 1 331 ? 22.537 26.435 17.135 1.00 47.53 331 PRO A CA 1
ATOM 2457 C C . PRO A 1 331 ? 23.587 25.410 17.584 1.00 47.53 331 PRO A C 1
ATOM 2459 O O . PRO A 1 331 ? 24.716 25.747 17.953 1.00 47.53 331 PRO A O 1
ATOM 2462 N N . GLN A 1 332 ? 23.232 24.127 17.492 1.00 48.88 332 GLN A N 1
ATOM 2463 C CA . GLN A 1 332 ? 24.152 23.022 17.746 1.00 48.88 332 GLN A CA 1
ATOM 2464 C C . GLN A 1 332 ? 25.207 22.919 16.633 1.00 48.88 332 GLN A C 1
ATOM 2466 O O . GLN A 1 332 ? 24.908 22.654 15.467 1.00 48.88 332 GLN A O 1
ATOM 2471 N N . LYS A 1 333 ? 26.477 23.095 17.013 1.00 41.84 333 LYS A N 1
ATOM 2472 C CA . LYS A 1 333 ? 27.647 22.899 16.148 1.00 41.84 333 LYS A CA 1
ATOM 2473 C C . LYS A 1 333 ? 27.775 21.421 15.762 1.00 41.84 333 LYS A C 1
ATOM 2475 O O . LYS A 1 333 ? 28.141 20.583 16.585 1.00 41.84 333 LYS A O 1
ATOM 2480 N N . ARG A 1 334 ? 27.537 21.099 14.488 1.00 45.66 334 ARG A N 1
ATOM 2481 C CA . ARG A 1 334 ? 27.871 19.791 13.904 1.00 45.66 334 ARG A CA 1
ATOM 2482 C C . ARG A 1 334 ? 29.395 19.639 13.824 1.00 45.66 334 ARG A C 1
ATOM 2484 O O . ARG A 1 334 ? 30.045 20.321 13.035 1.00 45.66 334 ARG A O 1
ATOM 2491 N N . LYS A 1 335 ? 29.966 18.728 14.621 1.00 40.12 335 LYS A N 1
ATOM 2492 C CA . LYS A 1 335 ? 31.353 18.261 14.463 1.00 40.12 335 LYS A CA 1
ATOM 2493 C C . LYS A 1 335 ? 31.472 17.499 13.140 1.00 40.12 335 LYS A C 1
ATOM 2495 O O . LYS A 1 335 ? 30.956 16.394 12.999 1.00 40.12 335 LYS A O 1
ATOM 2500 N N . ARG A 1 336 ? 32.137 18.117 12.165 1.00 40.91 336 ARG A N 1
ATOM 2501 C CA . ARG A 1 336 ? 32.547 17.506 10.899 1.00 40.91 336 ARG A CA 1
ATOM 2502 C C . ARG A 1 336 ? 33.774 16.638 11.185 1.00 40.91 336 ARG A C 1
ATOM 2504 O O . ARG A 1 336 ? 34.783 17.148 11.658 1.00 40.91 336 ARG A O 1
ATOM 2511 N N . ALA A 1 337 ? 33.665 15.333 10.960 1.00 43.78 337 ALA A N 1
ATOM 2512 C CA . ALA A 1 337 ? 34.796 14.419 11.051 1.00 43.78 337 ALA A CA 1
ATOM 2513 C C . ALA A 1 337 ? 35.712 14.633 9.836 1.00 43.78 337 ALA A C 1
ATOM 2515 O O . ALA A 1 337 ? 35.330 14.342 8.702 1.00 43.78 337 ALA A O 1
ATOM 2516 N N . GLU A 1 338 ? 36.905 15.165 10.079 1.00 41.34 338 GLU A N 1
ATOM 2517 C CA . GLU A 1 338 ? 37.998 15.223 9.112 1.00 41.34 338 GLU A CA 1
ATOM 2518 C C . GLU A 1 338 ? 38.559 13.808 8.915 1.00 41.34 338 GLU A C 1
ATOM 2520 O O . GLU A 1 338 ? 39.164 13.222 9.813 1.00 41.34 338 GLU A O 1
ATOM 2525 N N . ARG A 1 339 ? 38.330 13.224 7.734 1.00 46.69 339 ARG A N 1
ATOM 2526 C CA . ARG A 1 339 ? 39.092 12.064 7.263 1.00 46.69 339 ARG A CA 1
ATOM 2527 C C . ARG A 1 339 ? 40.345 12.591 6.581 1.00 46.69 339 ARG A C 1
ATOM 2529 O O . ARG A 1 339 ? 40.255 13.233 5.541 1.00 46.69 339 ARG A O 1
ATOM 2536 N N . GLY A 1 340 ? 41.484 12.314 7.206 1.00 44.34 340 GLY A N 1
ATOM 2537 C CA . GLY A 1 340 ? 42.801 12.700 6.728 1.00 44.34 340 GLY A CA 1
ATOM 2538 C C . GLY A 1 340 ? 43.146 12.097 5.369 1.00 44.34 340 GLY A C 1
ATOM 2539 O O . GLY A 1 340 ? 42.965 10.902 5.125 1.00 44.34 340 GLY A O 1
ATOM 2540 N N . GLU A 1 341 ? 43.700 12.948 4.517 1.00 47.59 341 GLU A N 1
ATOM 2541 C CA . GLU A 1 341 ? 44.474 12.566 3.348 1.00 47.59 341 GLU A CA 1
ATOM 2542 C C . GLU A 1 341 ? 45.779 11.903 3.807 1.00 47.59 341 GLU A C 1
ATOM 2544 O O . GLU A 1 341 ? 46.571 12.482 4.553 1.00 47.59 341 GLU A O 1
ATOM 2549 N N . ARG A 1 342 ? 46.029 10.675 3.348 1.00 48.00 342 ARG A N 1
ATOM 2550 C CA . ARG A 1 342 ? 47.375 10.096 3.321 1.00 48.00 342 ARG A CA 1
ATOM 2551 C C . ARG A 1 342 ? 47.659 9.548 1.929 1.00 48.00 342 ARG A C 1
ATOM 2553 O O . ARG A 1 342 ? 47.121 8.522 1.538 1.00 48.00 342 ARG A O 1
ATOM 2560 N N . GLY A 1 343 ? 48.512 10.290 1.227 1.00 40.66 343 GLY A N 1
ATOM 2561 C CA . GLY A 1 343 ? 49.677 9.818 0.477 1.00 40.66 343 GLY A CA 1
ATOM 2562 C C . GLY A 1 343 ? 49.528 8.611 -0.451 1.00 40.66 343 GLY A C 1
ATOM 2563 O O . GLY A 1 343 ? 49.523 7.470 -0.006 1.00 40.66 343 GLY A O 1
ATOM 2564 N N . GLY A 1 344 ? 49.618 8.871 -1.756 1.00 40.75 344 GLY A N 1
ATOM 2565 C CA . GLY A 1 344 ? 49.955 7.878 -2.776 1.00 40.75 344 GLY A CA 1
ATOM 2566 C C . GLY A 1 344 ? 50.855 8.508 -3.834 1.00 40.75 344 GLY A C 1
ATOM 2567 O O . GLY A 1 344 ? 50.378 9.181 -4.742 1.00 40.75 344 GLY A O 1
ATOM 2568 N N . GLY A 1 345 ? 52.170 8.353 -3.663 1.00 41.34 345 GLY A N 1
ATOM 2569 C CA . GLY A 1 345 ? 53.203 8.976 -4.487 1.00 41.34 345 GLY A CA 1
ATOM 2570 C C . GLY A 1 345 ? 53.227 8.489 -5.938 1.00 41.34 345 GLY A C 1
ATOM 2571 O O . GLY A 1 345 ? 53.098 7.301 -6.229 1.00 41.34 345 GLY A O 1
ATOM 2572 N N . ARG A 1 346 ? 53.474 9.430 -6.854 1.00 45.78 346 ARG A N 1
ATOM 2573 C CA . ARG A 1 346 ? 53.823 9.156 -8.251 1.00 45.78 346 ARG A CA 1
ATOM 2574 C C . ARG A 1 346 ? 55.239 8.582 -8.315 1.00 45.78 346 ARG A C 1
ATOM 2576 O O . ARG A 1 346 ? 56.196 9.267 -7.962 1.00 45.78 346 ARG A O 1
ATOM 2583 N N . ARG A 1 347 ? 55.390 7.359 -8.828 1.00 54.44 347 ARG A N 1
ATOM 2584 C CA . ARG A 1 347 ? 56.655 6.889 -9.407 1.00 54.44 347 ARG A CA 1
ATOM 2585 C C . ARG A 1 347 ? 56.564 6.986 -10.922 1.00 54.44 347 ARG A C 1
ATOM 2587 O O . ARG A 1 347 ? 55.773 6.295 -11.551 1.00 54.44 347 ARG A O 1
ATOM 2594 N N . ALA A 1 348 ? 57.411 7.841 -11.479 1.00 55.75 348 ALA A N 1
ATOM 2595 C CA . ALA A 1 348 ? 57.782 7.816 -12.879 1.00 55.75 348 ALA A CA 1
ATOM 2596 C C . ALA A 1 348 ? 58.536 6.515 -13.189 1.00 55.75 348 ALA A C 1
ATOM 2598 O O . ALA A 1 348 ? 59.474 6.160 -12.472 1.00 55.75 348 ALA A O 1
ATOM 2599 N N . ARG A 1 349 ? 58.180 5.846 -14.288 1.00 54.66 349 ARG A N 1
ATOM 2600 C CA . ARG A 1 349 ? 59.115 5.014 -15.047 1.00 54.66 349 ARG A CA 1
ATOM 2601 C C . ARG A 1 349 ? 58.891 5.227 -16.538 1.00 54.66 349 ARG A C 1
ATOM 2603 O O . ARG A 1 349 ? 57.794 5.048 -17.049 1.00 54.66 349 ARG A O 1
ATOM 2610 N N . ARG A 1 350 ? 59.980 5.660 -17.171 1.00 58.75 350 ARG A N 1
ATOM 2611 C CA . ARG A 1 350 ? 60.242 5.618 -18.606 1.00 58.75 350 ARG A CA 1
ATOM 2612 C C . ARG A 1 350 ? 60.366 4.165 -19.078 1.00 58.75 350 ARG A C 1
ATOM 2614 O O . ARG A 1 350 ? 60.788 3.321 -18.285 1.00 58.75 350 ARG A O 1
ATOM 2621 N N . ASN A 1 351 ? 60.113 3.978 -20.373 1.00 55.28 351 ASN A N 1
ATOM 2622 C CA . ASN A 1 351 ? 60.789 3.096 -21.342 1.00 55.28 351 ASN A CA 1
ATOM 2623 C C . ASN A 1 351 ? 59.798 2.233 -22.127 1.00 55.28 351 ASN A C 1
ATOM 2625 O O . ASN A 1 351 ? 59.315 1.233 -21.603 1.00 55.28 351 ASN A O 1
ATOM 2629 N N . ALA A 1 352 ? 59.552 2.620 -23.377 1.00 53.84 352 ALA A N 1
ATOM 2630 C CA . ALA A 1 352 ? 59.885 1.886 -24.604 1.00 53.84 352 ALA A CA 1
ATOM 2631 C C . ALA A 1 352 ? 59.300 2.667 -25.784 1.00 53.84 352 ALA A C 1
ATOM 2633 O O . ALA A 1 352 ? 58.080 2.943 -25.738 1.00 53.84 352 ALA A O 1
#

Radius of gyration: 33.01 Å; chains: 1; bounding box: 129×72×83 Å

Foldseek 3Di:
DVVVLVVLLVCLVVQADALQCLVVPDVAKEKQKFFDFQDAFAAPDDPGDGDRLLPLVSCVRGATQKMWIFMDRPPVSLRLDIDMDHPPDPLVVSLVVVCVVCVRHQEYEYQPVVRVLSNSLSVCSVVVNNVSSSVSSPGRYYHLQVNLCVQQVNPDRDDLQLLLCQQPVAGEPDPPGGLLRSVSRSSSSSSSSCVSVVNDDRTYPVSSPDPDDPHYYDHSVVVSVVSVVVNVVVPPDPDDPPPPPPDVVVVPVVPDDPDDDDDDDPPPPPPPPPPPPDDDDDDDDDDDDDDDDDDDDDDDDDDDDDDDDDDDDDDDDDDDDDDDDDDDDDDDDDDDDDDDDDDDDDDDDDDD

Secondary structure (DSSP, 8-state):
-HHHHHHHHHTGGGGB--GGGGGG-SS--EEEEEEEESS----SSTTSPPPPTT-TTTTTT--EEEEEEEEE-TTT---SEEEE--TTS-HHHHHHHHHHHHTT-SEEEETTHHHHHHHHHHHHHHTT-HHHHHHHHHS-EEEHHHHHHHHTT-SSPPPHHHHHHHHHSSEEE--S-HHHHHHHHHHHHHHHHHHHTTSSPPPPGGGGG-TT--PPEEEHHHHHHHHHHHHHHHHSPPPPPPP----GGGGTTTSS---PPP----STTSSSSSSS---PPPPPPPPPP----------------------------PPPPPPP--PPPPPP--------------------

Organism: NCBI:txid47281

pLDDT: mean 73.76, std 21.94, range [32.62, 98.19]